Protein AF-A0A2P6RY08-F1 (afdb_monomer)

Structure (mmCIF, N/CA/C/O backbone):
data_AF-A0A2P6RY08-F1
#
_entry.id   AF-A0A2P6RY08-F1
#
loop_
_atom_site.group_PDB
_atom_site.id
_atom_site.type_symbol
_atom_site.label_atom_id
_atom_site.label_alt_id
_atom_site.label_comp_id
_atom_site.label_asym_id
_atom_site.label_entity_id
_atom_site.label_seq_id
_atom_site.pdbx_PDB_ins_code
_atom_site.Cartn_x
_atom_site.Cartn_y
_atom_site.Cartn_z
_atom_site.occupancy
_atom_site.B_iso_or_equiv
_atom_site.auth_seq_id
_atom_site.auth_comp_id
_atom_site.auth_asym_id
_atom_site.auth_atom_id
_atom_site.pdbx_PDB_model_num
ATOM 1 N N . MET A 1 1 ? -18.543 25.790 -2.506 1.00 53.19 1 MET A N 1
ATOM 2 C CA . MET A 1 1 ? -17.692 24.650 -2.922 1.00 53.19 1 MET A CA 1
ATOM 3 C C . MET A 1 1 ? -16.221 25.035 -3.069 1.00 53.19 1 MET A C 1
ATOM 5 O O . MET A 1 1 ? -15.437 24.498 -2.307 1.00 53.19 1 MET A O 1
ATOM 9 N N . ALA A 1 2 ? -15.827 25.985 -3.929 1.00 57.34 2 ALA A N 1
ATOM 10 C CA . ALA A 1 2 ? -14.403 26.330 -4.119 1.00 57.34 2 ALA A CA 1
ATOM 11 C C . ALA A 1 2 ? -13.696 26.928 -2.875 1.00 57.34 2 ALA A C 1
ATOM 13 O O . ALA A 1 2 ? -12.529 26.639 -2.629 1.00 57.34 2 ALA A O 1
ATOM 14 N N . ALA A 1 3 ? -14.398 27.726 -2.058 1.00 58.16 3 ALA A N 1
ATOM 15 C CA . ALA A 1 3 ? -13.827 28.319 -0.841 1.00 58.16 3 ALA A CA 1
ATOM 16 C C . ALA A 1 3 ? -13.523 27.273 0.252 1.00 58.16 3 ALA A C 1
ATOM 18 O O . ALA A 1 3 ? -12.448 27.302 0.845 1.00 58.16 3 ALA A O 1
ATOM 19 N N . ASP A 1 4 ? -14.423 26.305 0.461 1.00 69.50 4 ASP A N 1
ATOM 20 C CA . ASP A 1 4 ? -14.209 25.201 1.409 1.00 69.50 4 ASP A CA 1
ATOM 21 C C . ASP A 1 4 ? -13.058 24.290 0.978 1.00 69.50 4 ASP A C 1
ATOM 23 O O . ASP A 1 4 ? -12.312 23.778 1.811 1.00 69.50 4 ASP A O 1
ATOM 27 N N . GLU A 1 5 ? -12.899 24.082 -0.329 1.00 64.75 5 GLU A N 1
ATOM 28 C CA . GLU A 1 5 ? -11.808 23.282 -0.872 1.00 64.75 5 GLU A CA 1
ATOM 29 C C . GLU A 1 5 ? -10.455 23.980 -0.680 1.00 64.75 5 GLU A C 1
ATOM 31 O O . GLU A 1 5 ? -9.499 23.354 -0.220 1.00 64.75 5 GLU A O 1
ATOM 36 N N . LEU A 1 6 ? -10.390 25.296 -0.918 1.00 70.50 6 LEU A N 1
ATOM 37 C CA . LEU A 1 6 ? -9.195 26.102 -0.664 1.00 70.50 6 LEU A CA 1
ATOM 38 C C . LEU A 1 6 ? -8.797 26.065 0.820 1.00 70.50 6 LEU A C 1
ATOM 40 O O . LEU A 1 6 ? -7.628 25.849 1.140 1.00 70.50 6 LEU A O 1
ATOM 44 N N . VAL A 1 7 ? -9.765 26.208 1.731 1.00 73.69 7 VAL A N 1
ATOM 45 C CA . VAL A 1 7 ? -9.535 26.109 3.182 1.00 73.69 7 VAL A CA 1
ATOM 46 C C . VAL A 1 7 ? -8.991 24.729 3.558 1.00 73.69 7 VAL A C 1
ATOM 48 O O . VAL A 1 7 ? -8.011 24.646 4.297 1.00 73.69 7 VAL A O 1
ATOM 51 N N . ARG A 1 8 ? -9.547 23.644 3.005 1.00 67.12 8 ARG A N 1
ATOM 52 C CA . ARG A 1 8 ? -9.058 22.272 3.245 1.00 67.12 8 ARG A CA 1
ATOM 53 C C . ARG A 1 8 ? -7.648 22.045 2.698 1.00 67.12 8 ARG A C 1
ATOM 55 O O . ARG A 1 8 ? -6.843 21.389 3.354 1.00 67.12 8 ARG A O 1
ATOM 62 N N . VAL A 1 9 ? -7.314 22.597 1.530 1.00 64.38 9 VAL A N 1
ATOM 63 C CA . VAL A 1 9 ? -5.955 22.529 0.960 1.00 64.38 9 VAL A CA 1
ATOM 64 C C . VAL A 1 9 ? -4.960 23.314 1.814 1.00 64.38 9 VAL A C 1
ATOM 66 O O . VAL A 1 9 ? -3.850 22.838 2.051 1.00 64.38 9 VAL A O 1
ATOM 69 N N . LEU A 1 10 ? -5.340 24.490 2.314 1.00 68.44 10 LEU A N 1
ATOM 70 C CA . LEU A 1 10 ? -4.501 25.285 3.214 1.00 68.44 10 LEU A CA 1
ATOM 71 C C . LEU A 1 10 ? -4.302 24.590 4.566 1.00 68.44 10 LEU A C 1
ATOM 73 O O . LEU A 1 10 ? -3.180 24.563 5.066 1.00 68.44 10 LEU A O 1
ATOM 77 N N . GLN A 1 11 ? -5.346 23.964 5.116 1.00 67.06 11 GLN A N 1
ATOM 78 C CA . GLN A 1 11 ? -5.247 23.123 6.312 1.00 67.06 11 GLN A CA 1
ATOM 79 C C . GLN A 1 11 ? -4.324 21.924 6.082 1.00 67.06 11 GLN A C 1
ATOM 81 O O . GLN A 1 11 ? -3.446 21.680 6.905 1.00 67.06 11 GLN A O 1
ATOM 86 N N . TRP A 1 12 ? -4.448 21.225 4.948 1.00 65.56 12 TRP A N 1
ATOM 87 C CA . TRP A 1 12 ? -3.528 20.148 4.576 1.00 65.56 12 TRP A CA 1
ATOM 88 C C . TRP A 1 12 ? -2.085 20.648 4.474 1.00 65.56 12 TRP A C 1
ATOM 90 O O . TRP A 1 12 ? -1.191 20.054 5.068 1.00 65.56 12 TRP A O 1
ATOM 100 N N . ARG A 1 13 ? -1.843 21.772 3.786 1.00 63.69 13 ARG A N 1
ATOM 101 C CA . ARG A 1 13 ? -0.503 22.371 3.696 1.00 63.69 13 ARG A CA 1
ATOM 102 C C . ARG A 1 13 ? 0.041 22.708 5.078 1.00 63.69 13 ARG A C 1
ATOM 104 O O . ARG A 1 13 ? 1.187 22.386 5.355 1.00 63.69 13 ARG A O 1
ATOM 111 N N . ALA A 1 14 ? -0.766 23.302 5.949 1.00 65.81 14 ALA A N 1
ATOM 112 C CA . ALA A 1 14 ? -0.357 23.637 7.307 1.00 65.81 14 ALA A CA 1
ATOM 113 C C . ALA A 1 14 ? -0.083 22.394 8.172 1.00 65.81 14 ALA A C 1
ATOM 115 O O . ALA A 1 14 ? 0.847 22.420 8.962 1.00 65.81 14 ALA A O 1
ATOM 116 N N . GLN A 1 15 ? -0.848 21.310 8.014 1.00 65.19 15 GLN A N 1
ATOM 117 C CA . GLN A 1 15 ? -0.708 20.081 8.809 1.00 65.19 15 GLN A CA 1
ATOM 118 C C . GLN A 1 15 ? 0.401 19.146 8.299 1.00 65.19 15 GLN A C 1
ATOM 120 O O . GLN A 1 15 ? 1.092 18.517 9.096 1.00 65.19 15 GLN A O 1
ATOM 125 N N . CYS A 1 16 ? 0.566 19.032 6.979 1.00 64.88 16 CYS A N 1
ATOM 126 C CA . CYS A 1 16 ? 1.513 18.109 6.350 1.00 64.88 16 CYS A CA 1
ATOM 127 C C . CYS A 1 16 ? 2.840 18.769 5.962 1.00 64.88 16 CYS A C 1
ATOM 129 O O . CYS A 1 16 ? 3.862 18.094 5.995 1.00 64.88 16 CYS A O 1
ATOM 131 N N . LEU A 1 17 ? 2.849 20.051 5.578 1.00 65.38 17 LEU A N 1
ATOM 132 C CA . LEU A 1 17 ? 4.046 20.741 5.068 1.00 65.38 17 LEU A CA 1
ATOM 133 C C . LEU A 1 17 ? 4.524 21.886 5.977 1.00 65.38 17 LEU A C 1
ATOM 135 O O . LEU A 1 17 ? 5.718 22.175 6.016 1.00 65.38 17 LEU A O 1
ATOM 139 N N . GLY A 1 18 ? 3.617 22.537 6.706 1.00 58.81 18 GLY A N 1
ATOM 140 C CA . GLY A 1 18 ? 3.907 23.669 7.582 1.00 58.81 18 GLY A CA 1
ATOM 141 C C . GLY A 1 18 ? 4.299 23.241 8.997 1.00 58.81 18 GLY A C 1
ATOM 142 O O . GLY A 1 18 ? 3.686 22.362 9.586 1.00 58.81 18 GLY A O 1
ATOM 143 N N . GLY A 1 19 ? 5.331 23.866 9.568 1.00 63.62 19 GLY A N 1
ATOM 144 C CA . GLY A 1 19 ? 5.627 23.796 11.008 1.00 63.62 19 GLY A CA 1
ATOM 145 C C . GLY A 1 19 ? 6.160 22.465 11.566 1.00 63.62 19 GLY A C 1
ATOM 146 O O . GLY A 1 19 ? 6.588 22.443 12.719 1.00 63.62 19 GLY A O 1
ATOM 147 N N . ARG A 1 20 ? 6.191 21.371 10.789 1.00 72.38 20 ARG A N 1
ATOM 148 C CA . ARG A 1 20 ? 6.819 20.097 11.195 1.00 72.38 20 ARG A CA 1
ATOM 149 C C . ARG A 1 20 ? 8.327 20.092 10.933 1.00 72.38 20 ARG A C 1
ATOM 151 O O . ARG A 1 20 ? 8.803 20.670 9.956 1.00 72.38 20 ARG A O 1
ATOM 158 N N . LYS A 1 21 ? 9.079 19.367 11.765 1.00 78.12 21 LYS A N 1
ATOM 159 C CA . LYS A 1 21 ? 10.466 18.995 11.456 1.00 78.12 21 LYS A CA 1
ATOM 160 C C . LYS A 1 21 ? 10.444 17.750 10.573 1.00 78.12 21 LYS A C 1
ATOM 162 O O . LYS A 1 21 ? 9.893 16.734 10.978 1.00 78.12 21 LYS A O 1
ATOM 167 N N . TRP A 1 22 ? 11.015 17.860 9.380 1.00 83.69 22 TRP A N 1
ATOM 168 C CA . TRP A 1 22 ? 11.205 16.733 8.473 1.00 83.69 22 TRP A CA 1
ATOM 169 C C . TRP A 1 22 ? 12.390 15.898 8.939 1.00 83.69 22 TRP A C 1
ATOM 171 O O . TRP A 1 22 ? 13.442 16.456 9.259 1.00 83.69 22 TRP A O 1
ATOM 181 N N . ASP A 1 23 ? 12.227 14.582 8.966 1.00 86.00 23 ASP A N 1
ATOM 182 C CA . ASP A 1 23 ? 13.320 13.664 9.268 1.00 86.00 23 ASP A CA 1
ATOM 183 C C . ASP A 1 23 ? 13.702 12.789 8.063 1.00 86.00 23 ASP A C 1
ATOM 185 O O . ASP A 1 23 ? 13.142 12.896 6.970 1.00 86.00 23 ASP A O 1
ATOM 189 N N . GLY A 1 24 ? 14.704 11.927 8.254 1.00 86.25 24 GLY A N 1
ATOM 190 C CA . GLY A 1 24 ? 15.219 11.073 7.185 1.00 86.25 24 GLY A CA 1
ATOM 191 C C . GLY A 1 24 ? 14.193 10.082 6.628 1.00 86.25 24 GLY A C 1
ATOM 192 O O . GLY A 1 24 ? 14.257 9.763 5.443 1.00 86.25 24 GLY A O 1
ATOM 193 N N . ILE A 1 25 ? 13.234 9.625 7.439 1.00 83.50 25 ILE A N 1
ATOM 194 C CA . ILE A 1 25 ? 12.182 8.705 6.987 1.00 83.50 25 ILE A CA 1
ATOM 195 C C . ILE A 1 25 ? 11.179 9.459 6.116 1.00 83.50 25 ILE A C 1
ATOM 197 O O . ILE A 1 25 ? 10.756 8.928 5.096 1.00 83.50 25 ILE A O 1
ATOM 201 N N . ASP A 1 26 ? 10.851 10.711 6.442 1.00 86.62 26 ASP A N 1
ATOM 202 C CA . ASP A 1 26 ? 9.966 11.505 5.585 1.00 86.62 26 ASP A CA 1
ATOM 203 C C . ASP A 1 26 ? 10.584 11.756 4.206 1.00 86.62 26 ASP A C 1
ATOM 205 O O . ASP A 1 26 ? 9.918 11.611 3.179 1.00 86.62 26 ASP A O 1
ATOM 209 N N . ILE A 1 27 ? 11.875 12.108 4.185 1.00 89.31 27 ILE A N 1
ATOM 210 C CA . ILE A 1 27 ? 12.633 12.302 2.945 1.00 89.31 27 ILE A CA 1
ATOM 211 C C . ILE A 1 27 ? 12.658 10.994 2.151 1.00 89.31 27 ILE A C 1
ATOM 213 O O . ILE A 1 27 ? 12.404 11.003 0.947 1.00 89.31 27 ILE A O 1
ATOM 217 N N . LEU A 1 28 ? 12.909 9.866 2.819 1.00 89.44 28 LEU A N 1
ATOM 218 C CA . LEU A 1 28 ? 12.894 8.547 2.196 1.00 89.44 28 LEU A CA 1
ATOM 219 C C . LEU A 1 28 ? 11.523 8.215 1.595 1.00 89.44 28 LEU A C 1
ATOM 221 O O . LEU A 1 28 ? 11.464 7.788 0.444 1.00 89.44 28 LEU A O 1
ATOM 225 N N . SER A 1 29 ? 10.429 8.466 2.315 1.00 89.44 29 SER A N 1
ATOM 226 C CA . SER A 1 29 ? 9.063 8.262 1.820 1.00 89.44 29 SER A CA 1
ATOM 227 C C . SER A 1 29 ? 8.770 9.110 0.582 1.00 89.44 29 SER A C 1
ATOM 229 O O . SER A 1 29 ? 8.215 8.598 -0.390 1.00 89.44 29 SER A O 1
ATOM 231 N N . ILE A 1 30 ? 9.197 10.380 0.561 1.00 91.12 30 ILE A N 1
ATOM 232 C CA . ILE A 1 30 ? 9.083 11.240 -0.629 1.00 91.12 30 ILE A CA 1
ATOM 233 C C . ILE A 1 30 ? 9.874 10.647 -1.797 1.00 91.12 30 ILE A C 1
ATOM 235 O O . ILE A 1 30 ? 9.339 10.529 -2.899 1.00 91.12 30 ILE A O 1
ATOM 239 N N . VAL A 1 31 ? 11.130 10.260 -1.570 1.00 92.81 31 VAL A N 1
ATOM 240 C CA . VAL A 1 31 ? 11.996 9.690 -2.612 1.00 92.81 31 VAL A CA 1
ATOM 241 C C . VAL A 1 31 ? 11.396 8.405 -3.180 1.00 92.81 31 VAL A C 1
ATOM 243 O O . VAL A 1 31 ? 11.342 8.255 -4.399 1.00 92.81 31 VAL A O 1
ATOM 246 N N . VAL A 1 32 ? 10.898 7.505 -2.328 1.00 91.81 32 VAL A N 1
ATOM 247 C CA . VAL A 1 32 ? 10.249 6.255 -2.748 1.00 91.81 32 VAL A CA 1
ATOM 248 C C . VAL A 1 32 ? 8.989 6.546 -3.562 1.00 91.81 32 VAL A C 1
ATOM 250 O O . VAL A 1 32 ? 8.833 5.989 -4.649 1.00 91.81 32 VAL A O 1
ATOM 253 N N . LEU A 1 33 ? 8.122 7.451 -3.100 1.00 92.31 33 LEU A N 1
ATOM 254 C CA . LEU A 1 33 ? 6.923 7.834 -3.845 1.00 92.31 33 LEU A CA 1
ATOM 255 C C . LEU A 1 33 ? 7.272 8.428 -5.210 1.00 92.31 33 LEU A C 1
ATOM 257 O O . LEU A 1 33 ? 6.711 7.997 -6.217 1.00 92.31 33 LEU A O 1
ATOM 261 N N . LEU A 1 34 ? 8.213 9.371 -5.276 1.00 93.81 34 LEU A N 1
ATOM 262 C CA . LEU A 1 34 ? 8.652 9.957 -6.544 1.00 93.81 34 LEU A CA 1
ATOM 263 C C . LEU A 1 34 ? 9.249 8.895 -7.473 1.00 93.81 34 LEU A C 1
ATOM 265 O O . LEU A 1 34 ? 8.912 8.869 -8.653 1.00 93.81 34 LEU A O 1
ATOM 269 N N . ALA A 1 35 ? 10.067 7.979 -6.951 1.00 92.12 35 ALA A N 1
ATOM 270 C CA . ALA A 1 35 ? 10.653 6.896 -7.734 1.00 92.12 35 ALA A CA 1
ATOM 271 C C . ALA A 1 35 ? 9.582 5.975 -8.342 1.00 92.12 35 ALA A C 1
ATOM 273 O O . ALA A 1 35 ? 9.653 5.670 -9.533 1.00 92.12 35 ALA A O 1
ATOM 274 N N . ILE A 1 36 ? 8.562 5.581 -7.569 1.00 93.00 36 ILE A N 1
ATOM 275 C CA . ILE A 1 36 ? 7.440 4.765 -8.062 1.00 93.00 36 ILE A CA 1
ATOM 276 C C . ILE A 1 36 ? 6.707 5.486 -9.201 1.00 93.00 36 ILE A C 1
ATOM 278 O O . ILE A 1 36 ? 6.465 4.890 -10.248 1.00 93.00 36 ILE A O 1
ATOM 282 N N . HIS A 1 37 ? 6.394 6.775 -9.044 1.00 92.94 37 HIS A N 1
ATOM 283 C CA . HIS A 1 37 ? 5.687 7.531 -10.084 1.00 92.94 37 HIS A CA 1
ATOM 284 C C . HIS A 1 37 ? 6.560 7.759 -11.327 1.00 92.94 37 HIS A C 1
ATOM 286 O O . HIS A 1 37 ? 6.066 7.645 -12.447 1.00 92.94 37 HIS A O 1
ATOM 292 N N . CYS A 1 38 ? 7.865 7.987 -11.165 1.00 91.62 38 CYS A N 1
ATOM 293 C CA . CYS A 1 38 ? 8.810 8.028 -12.283 1.00 91.62 38 CYS A CA 1
ATOM 294 C C . CYS A 1 38 ? 8.845 6.695 -13.045 1.00 91.62 38 CYS A C 1
ATOM 296 O O . CYS A 1 38 ? 8.851 6.699 -14.275 1.00 91.62 38 CYS A O 1
ATOM 298 N N . LEU A 1 39 ? 8.810 5.554 -12.348 1.00 90.25 39 LEU A N 1
ATOM 299 C CA . LEU A 1 39 ? 8.713 4.238 -12.984 1.00 90.25 39 LEU A CA 1
ATOM 300 C C . LEU A 1 39 ? 7.415 4.086 -13.792 1.00 90.25 39 LEU A C 1
ATOM 302 O O . LEU A 1 39 ? 7.465 3.553 -14.899 1.00 90.25 39 LEU A O 1
ATOM 306 N N . VAL A 1 40 ? 6.285 4.606 -13.304 1.00 91.00 40 VAL A N 1
ATOM 307 C CA . VAL A 1 40 ? 5.022 4.632 -14.068 1.00 91.00 40 VAL A CA 1
ATOM 308 C C . VAL A 1 40 ? 5.130 5.518 -15.311 1.00 91.00 40 VAL A C 1
ATOM 310 O O . VAL A 1 40 ? 4.680 5.124 -16.383 1.00 91.00 40 VAL A O 1
ATOM 313 N N . LEU A 1 41 ? 5.764 6.687 -15.217 1.00 90.50 41 LEU A N 1
ATOM 314 C CA . LEU A 1 41 ? 5.978 7.543 -16.390 1.00 90.50 41 LEU A CA 1
ATOM 315 C C . LEU A 1 41 ? 6.867 6.853 -17.434 1.00 90.50 41 LEU A C 1
ATOM 317 O O . LEU A 1 41 ? 6.569 6.896 -18.625 1.00 90.50 41 LEU A O 1
ATOM 321 N N . LEU A 1 42 ? 7.917 6.154 -16.997 1.00 87.75 42 LEU A N 1
ATOM 322 C CA . LEU A 1 42 ? 8.779 5.362 -17.880 1.00 87.75 42 LEU A CA 1
ATOM 323 C C . LEU A 1 42 ? 8.043 4.169 -18.507 1.00 87.75 42 LEU A C 1
ATOM 325 O O . LEU A 1 42 ? 8.339 3.789 -19.641 1.00 87.75 42 LEU A O 1
ATOM 329 N N . ALA A 1 43 ? 7.078 3.579 -17.799 1.00 86.56 43 ALA A N 1
ATOM 330 C CA . ALA A 1 43 ? 6.267 2.470 -18.295 1.00 86.56 43 ALA A CA 1
ATOM 331 C C . ALA A 1 43 ? 5.491 2.831 -19.573 1.00 86.56 43 ALA A C 1
ATOM 333 O O . ALA A 1 43 ? 5.368 1.984 -20.461 1.00 86.56 43 ALA A O 1
ATOM 334 N N . LEU A 1 44 ? 5.051 4.090 -19.709 1.00 85.31 44 LEU A N 1
ATOM 335 C CA . LEU A 1 44 ? 4.327 4.587 -20.888 1.00 85.31 44 LEU A CA 1
ATOM 336 C C . LEU A 1 44 ? 5.138 4.457 -22.183 1.00 85.31 44 LEU A C 1
ATOM 338 O O . LEU A 1 44 ? 4.573 4.220 -23.247 1.00 85.31 44 LEU A O 1
ATOM 342 N N . PHE A 1 45 ? 6.463 4.572 -22.097 1.00 87.38 45 PHE A N 1
ATOM 343 C CA . PHE A 1 45 ? 7.345 4.523 -23.263 1.00 87.38 45 PHE A CA 1
ATOM 344 C C . PHE A 1 45 ? 7.861 3.118 -23.568 1.00 87.38 45 PHE A C 1
ATOM 346 O O . PHE A 1 45 ? 8.493 2.909 -24.604 1.00 87.38 45 PHE A O 1
ATOM 353 N N . HIS A 1 46 ? 7.680 2.162 -22.657 1.00 82.81 46 HIS A N 1
ATOM 354 C CA . HIS A 1 46 ? 8.355 0.865 -22.708 1.00 82.81 46 HIS A CA 1
ATOM 355 C C . HIS A 1 46 ? 7.382 -0.314 -22.582 1.00 82.81 46 HIS A C 1
ATOM 357 O O . HIS A 1 46 ? 7.803 -1.385 -22.168 1.00 82.81 46 HIS A O 1
ATOM 363 N N . PHE A 1 47 ? 6.101 -0.153 -22.935 1.00 84.50 47 PHE A N 1
ATOM 364 C CA . PHE A 1 47 ? 5.078 -1.197 -22.784 1.00 84.50 47 PHE A CA 1
ATOM 365 C C . PHE A 1 47 ? 5.493 -2.566 -23.352 1.00 84.50 47 PHE A C 1
ATOM 367 O O . PHE A 1 47 ? 5.978 -2.671 -24.479 1.00 84.50 47 PHE A O 1
ATOM 374 N N . ASN A 1 48 ? 5.241 -3.633 -22.587 1.00 85.19 48 ASN A N 1
ATOM 375 C CA . ASN A 1 48 ? 5.277 -5.000 -23.091 1.00 85.19 48 ASN A CA 1
ATOM 376 C C . ASN A 1 48 ? 4.278 -5.901 -22.334 1.00 85.19 48 ASN A C 1
ATOM 378 O O 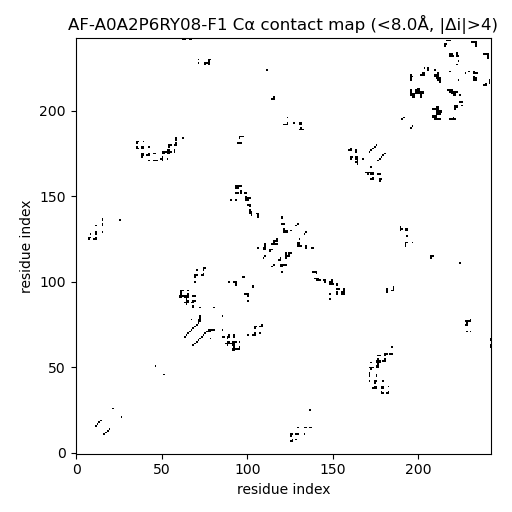. ASN A 1 48 ? 3.968 -5.666 -21.163 1.00 85.19 48 ASN A O 1
ATOM 382 N N . TRP A 1 49 ? 3.809 -6.959 -23.000 1.00 89.06 49 TRP A N 1
ATOM 383 C CA . TRP A 1 49 ? 2.806 -7.882 -22.455 1.00 89.06 49 TRP A CA 1
ATOM 384 C C . TRP A 1 49 ? 3.291 -8.705 -21.259 1.00 89.06 49 TRP A C 1
ATOM 386 O O . TRP A 1 49 ? 2.529 -8.932 -20.323 1.00 89.06 49 TRP A O 1
ATOM 396 N N . SER A 1 50 ? 4.552 -9.138 -21.253 1.00 88.00 50 SER A N 1
ATOM 397 C CA . SER A 1 50 ? 5.112 -9.904 -20.134 1.00 88.00 50 SER A CA 1
ATOM 398 C C . SER A 1 50 ? 5.128 -9.084 -18.843 1.00 88.00 50 SER A C 1
ATOM 400 O O . SER A 1 50 ? 4.778 -9.578 -17.779 1.00 88.00 50 SER A O 1
ATOM 402 N N . ALA A 1 51 ? 5.496 -7.811 -18.943 1.00 86.75 51 ALA A N 1
ATOM 403 C CA . ALA A 1 51 ? 5.570 -6.876 -17.842 1.00 86.75 51 ALA A CA 1
ATOM 404 C C . ALA A 1 51 ? 4.178 -6.496 -17.355 1.00 86.75 51 ALA A C 1
ATOM 406 O O . ALA A 1 51 ? 3.984 -6.468 -16.150 1.00 86.75 51 ALA A O 1
ATOM 407 N N . PHE A 1 52 ? 3.207 -6.327 -18.260 1.00 90.38 52 PHE A N 1
ATOM 408 C CA . PHE A 1 52 ? 1.795 -6.188 -17.897 1.00 90.38 52 PHE A CA 1
ATOM 409 C C . PHE A 1 52 ? 1.304 -7.364 -17.037 1.00 90.38 52 PHE A C 1
ATOM 411 O O . PHE A 1 52 ? 0.729 -7.152 -15.971 1.00 90.38 52 PHE A O 1
ATOM 418 N N . TRP A 1 53 ? 1.570 -8.609 -17.443 1.00 91.25 53 TRP A N 1
ATOM 419 C CA . TRP A 1 53 ? 1.163 -9.773 -16.648 1.00 91.25 53 TRP A CA 1
ATOM 420 C C . TRP A 1 53 ? 1.909 -9.876 -15.316 1.00 91.25 53 TRP A C 1
ATOM 422 O O . TRP A 1 53 ? 1.312 -10.284 -14.322 1.00 91.25 53 TRP A O 1
ATOM 432 N N . VAL A 1 54 ? 3.172 -9.444 -15.257 1.00 90.44 54 VAL A N 1
ATOM 433 C CA . VAL A 1 54 ? 3.900 -9.295 -13.988 1.00 90.44 54 VAL A CA 1
ATOM 434 C C . VAL A 1 54 ? 3.249 -8.229 -13.102 1.00 90.44 54 VAL A C 1
ATOM 436 O O . VAL A 1 54 ? 3.095 -8.474 -11.910 1.00 90.44 54 VAL A O 1
ATOM 439 N N . THR A 1 55 ? 2.803 -7.095 -13.652 1.00 92.31 55 THR A N 1
ATOM 440 C CA . THR A 1 55 ? 2.046 -6.071 -12.912 1.00 92.31 55 THR A CA 1
ATOM 441 C C . THR A 1 55 ? 0.789 -6.666 -12.291 1.00 92.31 55 THR A C 1
ATOM 443 O O . THR A 1 55 ? 0.550 -6.503 -11.096 1.00 92.31 55 THR A O 1
ATOM 446 N N . VAL A 1 56 ? -0.003 -7.383 -13.096 1.00 93.69 56 VAL A N 1
ATOM 447 C CA . VAL A 1 56 ? -1.245 -8.031 -12.656 1.00 93.69 56 VAL A CA 1
ATOM 448 C C . VAL A 1 56 ? -0.951 -9.057 -11.563 1.00 93.69 56 VAL A C 1
ATOM 450 O O . VAL A 1 56 ? -1.593 -9.043 -10.514 1.00 93.69 56 VAL A O 1
ATOM 453 N N . ALA A 1 57 ? 0.051 -9.915 -11.765 1.00 94.00 57 ALA A N 1
ATOM 454 C CA . ALA A 1 57 ? 0.445 -10.918 -10.782 1.00 94.00 57 ALA A CA 1
ATOM 455 C C . ALA A 1 57 ? 0.897 -10.275 -9.465 1.00 94.00 57 ALA A C 1
ATOM 457 O O . ALA A 1 57 ? 0.432 -10.676 -8.401 1.00 94.00 57 ALA A O 1
ATOM 458 N N . LEU A 1 58 ? 1.754 -9.252 -9.521 1.00 93.75 58 LEU A N 1
ATOM 459 C CA . LEU A 1 58 ? 2.217 -8.537 -8.333 1.00 93.75 58 LEU A CA 1
ATOM 460 C C . LEU A 1 58 ? 1.069 -7.827 -7.615 1.00 93.75 58 LEU A C 1
ATOM 462 O O . LEU A 1 58 ? 0.991 -7.923 -6.392 1.00 93.75 58 LEU A O 1
ATOM 466 N N . TYR A 1 59 ? 0.151 -7.185 -8.341 1.00 93.69 59 TYR A N 1
ATOM 467 C CA . TYR A 1 59 ? -1.042 -6.559 -7.764 1.00 93.69 59 TYR A CA 1
ATOM 468 C C . TYR A 1 59 ? -1.858 -7.561 -6.934 1.00 93.69 59 TYR A C 1
ATOM 470 O O . TYR A 1 59 ? -2.173 -7.298 -5.775 1.00 93.69 59 TYR A O 1
ATOM 478 N N . TYR A 1 60 ? -2.142 -8.748 -7.481 1.00 93.88 60 TYR A N 1
ATOM 479 C CA . TYR A 1 60 ? -2.884 -9.771 -6.743 1.00 93.88 60 TYR A CA 1
ATOM 480 C C . TYR A 1 60 ? -2.067 -10.400 -5.612 1.00 93.88 60 TYR A C 1
ATOM 482 O O . TYR A 1 60 ? -2.590 -10.548 -4.513 1.00 93.88 60 TYR A O 1
ATOM 490 N N . VAL A 1 61 ? -0.798 -10.750 -5.830 1.00 95.00 61 VAL A N 1
ATOM 491 C CA . VAL A 1 61 ? 0.047 -11.388 -4.801 1.00 95.00 61 VAL A CA 1
ATOM 492 C C . VAL A 1 61 ? 0.220 -10.476 -3.587 1.00 95.00 61 VAL A C 1
ATOM 494 O O . VAL A 1 61 ? 0.048 -10.916 -2.448 1.00 95.00 61 VAL A O 1
ATOM 497 N N . THR A 1 62 ? 0.527 -9.201 -3.821 1.00 94.88 62 THR A N 1
ATOM 498 C CA . THR A 1 62 ? 0.648 -8.205 -2.748 1.00 94.88 62 THR A CA 1
ATOM 499 C C . THR A 1 62 ? -0.703 -7.921 -2.097 1.00 94.88 62 THR A C 1
ATOM 501 O O . THR A 1 62 ? -0.784 -7.907 -0.868 1.00 94.88 62 THR A O 1
ATOM 504 N N . GLY A 1 63 ? -1.772 -7.822 -2.894 1.00 92.88 63 GLY A N 1
ATOM 505 C CA . GLY A 1 63 ? -3.150 -7.675 -2.427 1.00 92.88 63 GLY A CA 1
ATOM 506 C C . GLY A 1 63 ? -3.592 -8.781 -1.472 1.00 92.88 63 GLY A C 1
ATOM 507 O O . GLY A 1 63 ? -4.017 -8.499 -0.354 1.00 92.88 63 GLY A O 1
ATOM 508 N N . VAL A 1 64 ? -3.416 -10.045 -1.868 1.00 92.75 64 VAL A N 1
ATOM 509 C CA . VAL A 1 64 ? -3.689 -11.218 -1.021 1.00 92.75 64 VAL A CA 1
ATOM 510 C C . VAL A 1 64 ? -2.843 -11.182 0.247 1.00 92.75 64 VAL A C 1
ATOM 512 O O . VAL A 1 64 ? -3.356 -11.458 1.333 1.00 92.75 64 VAL A O 1
ATOM 515 N N . GLY A 1 65 ? -1.559 -10.835 0.124 1.00 95.19 65 GLY A 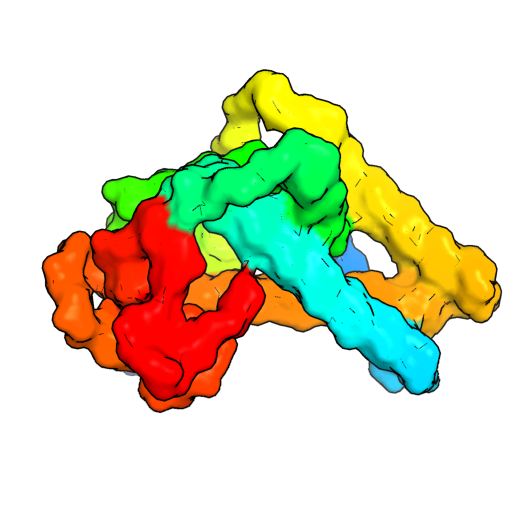N 1
ATOM 516 C CA . GLY A 1 65 ? -0.652 -10.717 1.262 1.00 95.19 65 GLY A CA 1
ATOM 517 C C . GLY A 1 65 ? -1.172 -9.735 2.309 1.00 95.19 65 GLY A C 1
ATOM 518 O O . GLY A 1 65 ? -1.263 -10.071 3.493 1.00 95.19 65 GLY A O 1
ATOM 519 N N . VAL A 1 66 ? -1.564 -8.538 1.876 1.00 94.25 66 VAL A N 1
ATOM 520 C CA . VAL A 1 66 ? -2.109 -7.500 2.756 1.00 94.25 66 VAL A CA 1
ATOM 521 C C . VAL A 1 66 ? -3.445 -7.931 3.343 1.00 94.25 66 VAL A C 1
ATOM 523 O O . VAL A 1 66 ? -3.594 -7.862 4.562 1.00 94.25 66 VAL A O 1
ATOM 526 N N . THR A 1 67 ? -4.393 -8.432 2.543 1.00 91.62 67 THR A N 1
ATOM 527 C CA . THR A 1 67 ? -5.710 -8.782 3.089 1.00 91.62 67 THR A CA 1
ATOM 528 C C . THR A 1 67 ? -5.642 -9.971 4.046 1.00 91.62 67 THR A C 1
ATOM 530 O O . THR A 1 67 ? -6.168 -9.911 5.159 1.00 91.62 67 THR A O 1
ATOM 533 N N . LEU A 1 68 ? -5.004 -11.077 3.657 1.00 92.19 68 LEU A N 1
ATOM 534 C CA . LEU A 1 68 ? -4.999 -12.279 4.492 1.00 92.19 68 LEU A CA 1
ATOM 535 C C . LEU A 1 68 ? -4.056 -12.144 5.688 1.00 92.19 68 LEU A C 1
ATOM 537 O O . LEU A 1 68 ? -4.418 -12.587 6.780 1.00 92.19 68 LEU A O 1
ATOM 541 N N . SER A 1 69 ? -2.879 -11.534 5.510 1.00 93.62 69 SER A N 1
ATOM 542 C CA . SER A 1 69 ? -1.902 -11.387 6.592 1.00 93.62 69 SER A CA 1
ATOM 543 C C . SER A 1 69 ? -2.110 -10.103 7.383 1.00 93.62 69 SER A C 1
ATOM 545 O O . SER A 1 69 ? -2.588 -10.168 8.516 1.00 93.62 69 SER A O 1
ATOM 547 N N . LEU A 1 70 ? -1.785 -8.938 6.815 1.00 93.81 70 LEU A N 1
ATOM 548 C CA . LEU A 1 70 ? -1.751 -7.689 7.584 1.00 93.81 70 LEU A CA 1
ATOM 549 C C . LEU A 1 70 ? -3.136 -7.317 8.128 1.00 93.81 70 LEU A C 1
ATOM 551 O O . LEU A 1 70 ? -3.277 -7.024 9.314 1.00 93.81 70 LEU A O 1
ATOM 555 N N . HIS A 1 71 ? -4.171 -7.418 7.299 1.00 93.75 71 HIS A N 1
ATOM 556 C CA . HIS A 1 71 ? -5.534 -7.030 7.644 1.00 93.75 71 HIS A CA 1
ATOM 557 C C . HIS A 1 71 ? -6.248 -8.080 8.502 1.00 93.75 71 HIS A C 1
ATOM 559 O O . HIS A 1 71 ? -6.480 -7.871 9.694 1.00 93.75 71 HIS A O 1
ATOM 565 N N . ARG A 1 72 ? -6.584 -9.242 7.936 1.00 92.25 72 ARG A N 1
ATOM 566 C CA . ARG A 1 72 ? -7.446 -10.221 8.616 1.00 92.25 72 ARG A CA 1
ATOM 567 C C . ARG A 1 72 ? -6.730 -10.978 9.723 1.00 92.25 72 ARG A C 1
ATOM 569 O O . ARG A 1 72 ? -7.277 -11.135 10.814 1.00 92.25 72 ARG A O 1
ATOM 576 N N . LYS A 1 73 ? -5.510 -11.462 9.479 1.00 93.62 73 LYS A N 1
ATOM 577 C CA . LYS A 1 73 ? -4.785 -12.266 10.470 1.00 93.62 73 LYS A CA 1
ATOM 578 C C . LYS A 1 73 ? -4.159 -11.410 11.567 1.00 93.62 73 LYS A C 1
ATOM 580 O O . LYS A 1 73 ? -4.350 -11.715 12.747 1.00 93.62 73 LYS A O 1
ATOM 585 N N . LEU A 1 74 ? -3.385 -10.392 11.198 1.00 93.31 74 LEU A N 1
ATOM 586 C CA . LEU A 1 74 ? -2.579 -9.620 12.139 1.00 93.31 74 LEU A CA 1
ATOM 587 C C . LEU A 1 74 ? -3.381 -8.493 12.785 1.00 93.31 74 LEU A C 1
ATOM 589 O O . LEU A 1 74 ? -3.402 -8.440 14.015 1.00 93.31 74 LEU A O 1
ATOM 593 N N . ALA A 1 75 ? -4.067 -7.635 12.026 1.00 93.31 75 ALA A N 1
ATOM 594 C CA . ALA A 1 75 ? -4.837 -6.538 12.613 1.00 93.31 75 ALA A CA 1
ATOM 595 C C . ALA A 1 75 ? -6.076 -7.046 13.354 1.00 93.31 75 ALA A C 1
ATOM 597 O O . ALA A 1 75 ? -6.201 -6.774 14.551 1.00 93.31 75 ALA A O 1
ATOM 598 N N . HIS A 1 76 ? -6.897 -7.862 12.689 1.00 93.56 76 HIS A N 1
ATOM 599 C CA . HIS A 1 76 ? -8.235 -8.234 13.170 1.00 93.56 76 HIS A CA 1
ATOM 600 C C . HIS A 1 76 ? -8.366 -9.608 13.813 1.00 93.56 76 HIS A C 1
ATOM 602 O O . HIS A 1 76 ? -9.355 -9.880 14.491 1.00 93.56 76 HIS A O 1
ATOM 608 N N . ARG A 1 77 ? -7.375 -10.487 13.634 1.00 92.88 77 ARG A N 1
ATOM 609 C CA . ARG A 1 77 ? -7.400 -11.877 14.126 1.00 92.88 77 ARG A CA 1
ATOM 610 C C . ARG A 1 77 ? -8.644 -12.669 13.684 1.00 92.88 77 ARG A C 1
ATOM 612 O O . ARG A 1 77 ? -9.040 -13.606 14.373 1.00 92.88 77 ARG A O 1
ATOM 619 N N . SER A 1 78 ? -9.227 -12.328 12.536 1.00 90.38 78 SER A N 1
ATOM 620 C CA . SER A 1 78 ? -10.463 -12.930 12.021 1.00 90.38 78 SER A CA 1
ATOM 621 C C . SER A 1 78 ? -10.251 -14.268 11.307 1.00 90.38 78 SER A C 1
ATOM 623 O O . SER A 1 78 ? -11.182 -15.052 11.155 1.00 90.38 78 SER A O 1
ATOM 625 N N . VAL A 1 79 ? -9.011 -14.574 10.913 1.00 90.81 79 VAL A N 1
ATOM 626 C CA . VAL A 1 79 ? -8.627 -15.845 10.278 1.00 90.81 79 VAL A CA 1
ATOM 627 C C . VAL A 1 79 ? -7.492 -16.537 11.031 1.00 90.81 79 VAL A C 1
ATOM 629 O O . VAL A 1 79 ? -6.589 -15.906 11.592 1.00 90.81 79 VAL A O 1
ATOM 632 N N . LYS A 1 80 ? -7.513 -17.874 11.038 1.00 92.38 80 LYS A N 1
ATOM 633 C CA . LYS A 1 80 ? -6.425 -18.714 11.557 1.00 92.38 80 LYS A CA 1
ATOM 634 C C . LYS A 1 80 ? -5.608 -19.251 10.382 1.00 92.38 80 LYS A C 1
ATOM 636 O O . LYS A 1 80 ? -6.128 -19.997 9.567 1.00 92.38 80 LYS A O 1
ATOM 641 N N . LEU A 1 81 ? -4.330 -18.881 10.324 1.00 91.38 81 LEU A N 1
ATOM 642 C CA . LEU A 1 81 ? -3.363 -19.382 9.349 1.00 91.38 81 LEU A CA 1
ATOM 643 C C . LEU A 1 81 ? -2.245 -20.140 10.083 1.00 91.38 81 LEU A C 1
ATOM 645 O O . LEU A 1 81 ? -1.863 -19.708 11.179 1.00 91.38 81 LEU A O 1
ATOM 649 N N . PRO A 1 82 ? -1.709 -21.236 9.514 1.00 94.88 82 PRO A N 1
ATOM 650 C CA . PRO A 1 82 ? -0.475 -21.834 10.010 1.00 94.88 82 PRO A CA 1
ATOM 651 C C . PRO A 1 82 ? 0.691 -20.849 9.843 1.00 94.88 82 PRO A C 1
ATOM 653 O O . PRO A 1 82 ? 0.684 -20.010 8.941 1.00 94.88 82 PRO A O 1
ATOM 656 N N . LYS A 1 83 ? 1.709 -20.942 10.710 1.00 91.44 83 LYS A N 1
ATOM 657 C CA . LYS A 1 83 ? 2.765 -19.917 10.805 1.00 91.44 83 LYS A CA 1
ATOM 658 C C . LYS A 1 83 ? 3.551 -19.700 9.515 1.00 91.44 83 LYS A C 1
ATOM 660 O O . LYS A 1 83 ? 3.822 -18.556 9.174 1.00 91.44 83 LYS A O 1
ATOM 665 N N . TRP A 1 84 ? 3.866 -20.764 8.781 1.00 94.88 84 TRP A N 1
ATOM 666 C CA . TRP A 1 84 ? 4.566 -20.642 7.502 1.00 94.88 84 TRP A CA 1
ATOM 667 C C . TRP A 1 84 ? 3.757 -19.812 6.493 1.00 94.88 84 TRP A C 1
ATOM 669 O O . TRP A 1 84 ? 4.317 -18.932 5.854 1.00 94.88 84 TRP A O 1
ATOM 679 N N . LEU A 1 85 ? 2.436 -20.012 6.426 1.00 94.62 85 LEU A N 1
ATOM 680 C CA . LEU A 1 85 ? 1.555 -19.297 5.502 1.00 94.62 85 LEU A CA 1
ATOM 681 C C . LEU A 1 85 ? 1.332 -17.841 5.936 1.00 94.62 85 LEU A C 1
ATOM 683 O O . LEU A 1 85 ? 1.323 -16.944 5.097 1.00 94.62 85 LEU A O 1
ATOM 687 N N . GLU A 1 86 ? 1.215 -17.593 7.247 1.00 93.44 86 GLU A N 1
ATOM 688 C CA . GLU A 1 86 ? 1.208 -16.237 7.820 1.00 93.44 86 GLU A CA 1
ATOM 689 C C . GLU A 1 86 ? 2.465 -15.459 7.392 1.00 93.44 86 GLU A C 1
ATOM 691 O O . GLU A 1 86 ? 2.349 -14.338 6.890 1.00 93.44 86 GLU A O 1
ATOM 696 N N . TYR A 1 87 ? 3.648 -16.073 7.532 1.00 93.06 87 TYR A N 1
ATOM 697 C CA . TYR A 1 87 ? 4.925 -15.469 7.147 1.00 93.06 87 TYR A CA 1
ATOM 698 C C . TYR A 1 87 ? 5.062 -15.278 5.634 1.00 93.06 87 TYR A C 1
ATOM 700 O O . TYR A 1 87 ? 5.507 -14.213 5.207 1.00 93.06 87 TYR A O 1
ATOM 708 N N . SER A 1 88 ? 4.638 -16.249 4.820 1.00 95.06 88 SER A N 1
ATOM 709 C CA . SER A 1 88 ? 4.637 -16.116 3.358 1.00 95.06 88 SER A CA 1
ATOM 710 C C . SER A 1 88 ? 3.771 -14.944 2.902 1.00 95.06 88 SER A C 1
ATOM 712 O O . SER A 1 88 ? 4.232 -14.104 2.134 1.00 95.06 88 SER A O 1
ATOM 714 N N . PHE A 1 89 ? 2.548 -14.822 3.422 1.00 96.31 89 PHE A N 1
ATOM 715 C CA . PHE A 1 89 ? 1.678 -13.702 3.069 1.00 96.31 89 PHE A CA 1
ATOM 716 C C . PHE A 1 89 ? 2.163 -12.368 3.637 1.00 96.31 89 PHE A C 1
ATOM 718 O O . PHE A 1 89 ? 2.030 -11.355 2.957 1.00 96.31 89 PHE A O 1
ATOM 725 N N . ALA A 1 90 ? 2.771 -12.344 4.829 1.00 94.69 90 ALA A N 1
ATOM 726 C CA . ALA A 1 90 ? 3.406 -11.134 5.355 1.00 94.69 90 ALA A CA 1
ATOM 727 C C . ALA A 1 90 ? 4.566 -10.672 4.455 1.00 94.69 90 ALA A C 1
ATOM 729 O O . ALA A 1 90 ? 4.703 -9.478 4.197 1.00 94.69 90 ALA A O 1
ATOM 730 N N . TYR A 1 91 ? 5.360 -11.609 3.926 1.00 95.38 91 TYR A N 1
ATOM 731 C CA . TYR A 1 91 ? 6.413 -11.303 2.960 1.00 95.38 91 TYR A CA 1
ATOM 732 C C . TYR A 1 91 ? 5.842 -10.761 1.640 1.00 95.38 91 TYR A C 1
ATOM 734 O O . TYR A 1 91 ? 6.310 -9.746 1.135 1.00 95.38 91 TYR A O 1
ATOM 742 N N . CYS A 1 92 ? 4.785 -11.375 1.102 1.00 96.00 92 CYS A N 1
ATOM 743 C CA . CYS A 1 92 ? 4.091 -10.832 -0.070 1.00 96.00 92 CYS A CA 1
ATOM 744 C C . CYS A 1 92 ? 3.533 -9.425 0.198 1.00 96.00 92 CYS A C 1
ATOM 746 O O . CYS A 1 92 ? 3.609 -8.563 -0.672 1.00 96.00 92 CYS A O 1
ATOM 748 N N . ALA A 1 93 ? 3.008 -9.172 1.399 1.00 95.19 93 ALA A N 1
ATOM 749 C CA . ALA A 1 93 ? 2.432 -7.884 1.761 1.00 95.19 93 ALA A CA 1
ATOM 750 C C . ALA A 1 93 ? 3.467 -6.755 1.771 1.00 95.19 93 ALA A C 1
ATOM 752 O O . ALA A 1 93 ? 3.173 -5.664 1.293 1.00 95.19 93 ALA A O 1
ATOM 753 N N . VAL A 1 94 ? 4.685 -6.992 2.269 1.00 94.31 94 VAL A N 1
ATOM 754 C CA . VAL A 1 94 ? 5.708 -5.932 2.337 1.00 94.31 94 VAL A CA 1
ATOM 755 C C . VAL A 1 94 ? 6.199 -5.460 0.968 1.00 94.31 94 VAL A C 1
ATOM 757 O O . VAL A 1 94 ? 6.658 -4.327 0.843 1.00 94.31 94 VAL A O 1
ATOM 760 N N . LEU A 1 95 ? 6.030 -6.280 -0.075 1.00 94.50 95 LEU A N 1
ATOM 761 C CA . LEU A 1 95 ? 6.306 -5.894 -1.463 1.00 94.50 95 LEU A CA 1
ATOM 762 C C . LEU A 1 95 ? 5.300 -4.860 -2.007 1.00 94.50 95 LEU A C 1
ATOM 764 O O . LEU A 1 95 ? 5.517 -4.311 -3.083 1.00 94.50 95 LEU A O 1
ATOM 768 N N . SER A 1 96 ? 4.216 -4.571 -1.272 1.00 92.56 96 SER A N 1
ATOM 769 C CA . SER A 1 96 ? 3.252 -3.512 -1.610 1.00 92.56 96 SER A CA 1
ATOM 770 C C . SER A 1 96 ? 3.735 -2.091 -1.309 1.00 92.56 96 SER A C 1
ATOM 772 O O . SER A 1 96 ? 3.060 -1.141 -1.695 1.00 92.56 96 SER A O 1
ATOM 774 N N . LEU A 1 97 ? 4.867 -1.935 -0.607 1.00 92.06 97 LEU A N 1
ATOM 775 C CA . LEU A 1 97 ? 5.407 -0.635 -0.182 1.00 92.06 97 LEU A CA 1
ATOM 776 C C . LEU A 1 97 ? 4.461 0.194 0.715 1.00 92.06 97 LEU A C 1
ATOM 778 O O . LEU A 1 97 ? 4.582 1.412 0.781 1.00 92.06 97 LEU A O 1
ATOM 782 N N . GLN A 1 98 ? 3.563 -0.455 1.463 1.00 90.19 98 GLN A N 1
ATOM 783 C CA . GLN A 1 98 ? 2.645 0.201 2.412 1.00 90.19 98 GLN A CA 1
ATOM 784 C C . GLN A 1 98 ? 3.193 0.302 3.850 1.00 90.19 98 GLN A C 1
ATOM 786 O O . GLN A 1 98 ? 2.427 0.331 4.811 1.00 90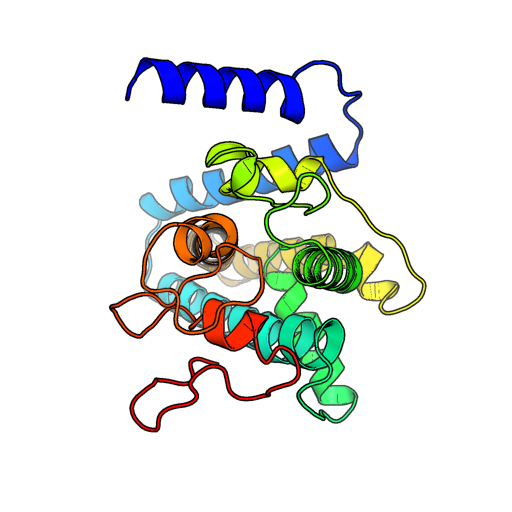.19 98 GLN A O 1
ATOM 791 N N . GLY A 1 99 ? 4.515 0.324 4.003 1.00 88.06 99 GLY A N 1
ATOM 792 C CA . GLY A 1 99 ? 5.179 0.281 5.306 1.00 88.06 99 GLY A CA 1
ATOM 793 C C . GLY A 1 99 ? 5.374 -1.139 5.836 1.00 88.06 99 GLY A C 1
ATOM 794 O O . GLY A 1 99 ? 5.095 -2.140 5.163 1.00 88.06 99 GLY A O 1
ATOM 795 N N . SER A 1 100 ? 5.913 -1.235 7.048 1.00 89.94 100 SER A N 1
ATOM 796 C CA . SER A 1 100 ? 6.180 -2.530 7.668 1.00 89.94 100 SER A CA 1
ATOM 797 C C . SER A 1 100 ? 4.893 -3.222 8.136 1.00 89.94 100 SER A C 1
ATOM 799 O O . SER A 1 100 ? 3.880 -2.557 8.376 1.00 89.94 100 SER A O 1
ATOM 801 N N . PRO A 1 101 ? 4.904 -4.557 8.353 1.00 91.56 101 PRO A N 1
ATOM 802 C CA . PRO A 1 101 ? 3.742 -5.263 8.892 1.00 91.56 101 PRO A CA 1
ATOM 803 C C . PRO A 1 101 ? 3.238 -4.660 10.202 1.00 91.56 101 PRO A C 1
ATOM 805 O O . PRO A 1 101 ? 2.045 -4.677 10.488 1.00 91.56 101 PRO A O 1
ATOM 808 N N . LEU A 1 102 ? 4.154 -4.134 11.009 1.00 87.75 102 LEU A N 1
ATOM 809 C CA . LEU A 1 102 ? 3.832 -3.526 12.280 1.00 87.75 102 LEU A CA 1
ATOM 810 C C . LEU A 1 102 ? 3.179 -2.154 12.115 1.00 87.75 102 LEU A C 1
ATOM 812 O O . LEU A 1 102 ? 2.131 -1.896 12.715 1.00 87.75 102 LEU A O 1
ATOM 816 N N . GLU A 1 103 ? 3.829 -1.266 11.369 1.00 88.12 103 GLU A N 1
ATOM 817 C CA . GLU A 1 103 ? 3.345 0.090 11.137 1.00 88.12 103 GLU A CA 1
ATOM 818 C C . GLU A 1 103 ? 1.950 0.044 10.513 1.00 88.12 103 GLU A C 1
ATOM 820 O O . GLU A 1 103 ? 1.026 0.687 11.010 1.00 88.12 103 GLU A O 1
ATOM 825 N N . TRP A 1 104 ? 1.758 -0.830 9.526 1.00 92.50 104 TRP A N 1
ATOM 826 C CA . TRP A 1 104 ? 0.463 -1.047 8.895 1.00 92.50 104 TRP A CA 1
ATOM 827 C C . TRP A 1 104 ? -0.593 -1.520 9.905 1.00 92.50 104 TRP A C 1
ATOM 829 O O . TRP A 1 104 ? -1.650 -0.910 10.044 1.00 92.50 104 TRP A O 1
ATOM 839 N N . VAL A 1 105 ? -0.304 -2.578 10.675 1.00 92.56 105 VAL A N 1
ATOM 840 C CA . VAL A 1 105 ? -1.264 -3.169 11.628 1.00 92.56 105 VAL A CA 1
ATOM 841 C C . VAL A 1 105 ? -1.626 -2.210 12.760 1.00 92.56 105 VAL A C 1
ATOM 843 O O . VAL A 1 105 ? -2.781 -2.162 13.182 1.00 92.56 105 VAL A O 1
ATOM 846 N N . SER A 1 106 ? -0.650 -1.477 13.287 1.00 89.69 106 SER A N 1
ATOM 847 C CA . SER A 1 106 ? -0.866 -0.510 14.368 1.00 89.69 106 SER A CA 1
ATOM 848 C C . SER A 1 106 ? -1.715 0.670 13.902 1.00 89.69 106 SER A C 1
ATOM 850 O O . SER A 1 106 ? -2.717 0.974 14.550 1.00 89.69 106 SER A O 1
ATOM 852 N N . THR A 1 107 ? -1.377 1.256 12.751 1.00 90.75 107 THR A N 1
ATOM 853 C CA . THR A 1 107 ? -2.146 2.332 12.113 1.00 90.75 107 THR A CA 1
ATOM 854 C C . THR A 1 107 ? -3.584 1.888 11.871 1.00 90.75 107 THR A C 1
ATOM 856 O O . THR A 1 107 ? -4.517 2.560 12.307 1.00 90.75 107 THR A O 1
ATOM 859 N N . HIS A 1 108 ? -3.767 0.700 11.283 1.00 92.94 108 HIS A N 1
ATOM 860 C CA . HIS A 1 108 ? -5.085 0.140 10.982 1.00 92.94 108 HIS A CA 1
ATOM 861 C C . HIS A 1 108 ? -5.930 -0.085 12.243 1.00 92.94 108 HIS A C 1
ATOM 863 O O . HIS A 1 108 ? -7.116 0.235 12.279 1.00 92.94 108 HIS A O 1
ATOM 869 N N . ARG A 1 109 ? -5.333 -0.611 13.320 1.00 93.06 109 ARG A N 1
ATOM 870 C CA . ARG A 1 109 ? -6.045 -0.816 14.594 1.00 93.06 109 ARG A CA 1
ATOM 871 C C . ARG A 1 109 ? -6.459 0.493 15.252 1.00 93.06 109 ARG A C 1
ATOM 873 O O . ARG A 1 109 ? -7.553 0.555 15.803 1.00 93.06 109 ARG A O 1
ATOM 880 N N . ILE A 1 110 ? -5.608 1.516 15.213 1.00 91.06 110 ILE A N 1
ATOM 881 C CA . ILE A 1 110 ? -5.950 2.831 15.767 1.00 91.06 110 ILE A CA 1
ATOM 882 C C . ILE A 1 110 ? -7.062 3.460 14.945 1.00 91.06 110 ILE A C 1
ATOM 884 O O . ILE A 1 110 ? -8.024 3.943 15.531 1.00 91.06 110 ILE A O 1
ATOM 888 N N . HIS A 1 111 ? -6.984 3.381 13.617 1.00 92.75 111 HIS A N 1
ATOM 889 C CA . HIS A 1 111 ? -8.074 3.811 12.754 1.00 92.75 111 HIS A CA 1
ATOM 890 C C . HIS A 1 111 ? -9.406 3.171 13.174 1.00 92.75 111 HIS A C 1
ATOM 892 O O . HIS A 1 111 ? -10.358 3.893 13.414 1.00 92.75 111 HIS A O 1
ATOM 898 N N . HIS A 1 112 ? -9.473 1.858 13.410 1.00 92.81 112 HIS A N 1
ATOM 899 C CA . HIS A 1 112 ? -10.713 1.238 13.902 1.00 92.81 112 HIS A CA 1
ATOM 900 C C . HIS A 1 112 ? -11.145 1.681 15.308 1.00 92.81 112 HIS A C 1
ATOM 902 O O . HIS A 1 112 ? -12.337 1.698 15.599 1.00 92.81 112 HIS A O 1
ATOM 908 N N . GLN A 1 113 ? -10.207 2.010 16.199 1.00 91.25 113 GLN A N 1
ATOM 909 C CA . GLN A 1 113 ? -10.524 2.434 17.569 1.00 91.25 113 GLN A CA 1
ATOM 910 C C . GLN A 1 113 ? -11.064 3.862 17.643 1.00 91.25 113 GLN A C 1
ATOM 912 O O . GLN A 1 113 ? -11.887 4.158 18.505 1.00 91.25 113 GLN A O 1
ATOM 917 N N . VAL A 1 114 ? -10.568 4.749 16.781 1.00 90.06 114 VAL A N 1
ATOM 918 C CA . VAL A 1 114 ? -10.871 6.185 16.817 1.00 90.06 114 VAL A CA 1
ATOM 919 C C . VAL A 1 114 ? -11.279 6.725 15.443 1.00 90.06 114 VAL A C 1
ATOM 921 O O . VAL A 1 114 ? -11.013 7.889 15.144 1.00 90.06 114 VAL A O 1
ATOM 924 N N . SER A 1 115 ? -11.909 5.886 14.615 1.00 91.19 115 SER A N 1
ATOM 925 C CA . SER A 1 115 ? -12.269 6.175 13.217 1.00 91.19 115 SER A CA 1
ATOM 926 C C . SER A 1 115 ? -12.997 7.503 13.080 1.00 91.19 115 SER A C 1
ATOM 928 O O . SER A 1 115 ? -13.845 7.841 13.905 1.00 91.19 115 SER A O 1
ATOM 930 N N . ASP A 1 116 ? -12.675 8.260 12.029 1.00 89.44 116 ASP A N 1
ATOM 931 C CA . ASP A 1 116 ? -13.325 9.539 11.712 1.00 89.44 116 ASP A CA 1
ATOM 932 C C . ASP A 1 116 ? -13.232 10.600 12.826 1.00 89.44 116 ASP A C 1
ATOM 934 O O . ASP A 1 116 ? -13.979 11.581 12.833 1.00 89.44 116 ASP A O 1
ATOM 938 N N . THR A 1 117 ? -12.273 10.459 13.745 1.00 88.75 117 THR A N 1
ATOM 939 C CA . THR A 1 117 ? -11.925 11.489 14.734 1.00 88.75 117 THR A CA 1
ATOM 940 C C . THR A 1 117 ? -10.632 12.205 14.357 1.00 88.75 117 THR A C 1
ATOM 942 O O . THR A 1 117 ? -9.920 11.826 13.426 1.00 88.75 117 THR A O 1
ATOM 945 N N . TRP A 1 118 ? -10.271 13.241 15.115 1.00 85.94 118 TRP A N 1
ATOM 946 C CA . TRP A 1 118 ? -8.956 13.863 14.988 1.00 85.94 118 TRP A CA 1
ATOM 947 C C . TRP A 1 118 ? -7.817 12.962 15.465 1.00 85.94 118 TRP A C 1
ATOM 949 O O . TRP A 1 118 ? -6.677 13.301 15.194 1.00 85.94 118 TRP A O 1
ATOM 959 N N . SER A 1 119 ? -8.067 11.846 16.144 1.00 86.12 119 SER A N 1
ATOM 960 C CA . SER A 1 119 ? -7.014 10.909 16.553 1.00 86.12 119 SER A CA 1
ATOM 961 C C . SER A 1 119 ? -6.779 9.790 15.535 1.00 86.12 119 SER A C 1
ATOM 963 O O . SER A 1 119 ? -5.786 9.077 15.654 1.00 86.12 119 SER A O 1
ATOM 965 N N . ASP A 1 120 ? -7.644 9.654 14.525 1.00 89.69 120 ASP A N 1
ATOM 966 C CA . ASP A 1 120 ? -7.470 8.693 13.435 1.00 89.69 120 ASP A CA 1
ATOM 967 C C . ASP A 1 120 ? -6.276 9.093 12.533 1.00 89.69 120 ASP A C 1
ATOM 969 O O . ASP A 1 120 ? -6.254 10.219 12.008 1.00 89.69 120 ASP A O 1
ATOM 973 N N . PRO A 1 121 ? -5.280 8.196 12.344 1.00 88.69 121 PRO A N 1
ATOM 974 C CA . PRO A 1 121 ? -4.079 8.450 11.554 1.00 88.69 121 PRO A CA 1
ATOM 975 C C . PRO A 1 121 ? -4.354 8.957 10.142 1.00 88.69 121 PRO A C 1
ATOM 977 O O . PRO A 1 121 ? -3.627 9.830 9.669 1.00 88.69 121 PRO A O 1
ATOM 980 N N . HIS A 1 122 ? -5.405 8.458 9.492 1.00 90.75 122 HIS A N 1
ATOM 981 C CA . HIS A 1 122 ? -5.773 8.801 8.117 1.00 90.75 122 HIS A CA 1
ATOM 982 C C . HIS A 1 122 ? -7.219 9.297 8.022 1.00 90.75 122 HIS A C 1
ATOM 984 O O . HIS A 1 122 ? -7.912 9.074 7.030 1.00 90.75 122 HIS A O 1
ATOM 990 N N . SER A 1 123 ? -7.642 10.033 9.053 1.00 90.38 123 SER A N 1
ATOM 991 C CA . SER A 1 123 ? -9.002 10.545 9.195 1.00 90.38 123 SER A CA 1
ATOM 992 C C . SER A 1 123 ? -9.477 11.358 7.984 1.00 90.38 123 SER A C 1
ATOM 994 O O . SER A 1 123 ? -8.860 12.378 7.641 1.00 90.38 123 SER A O 1
ATOM 996 N N . PRO A 1 124 ? -10.620 11.012 7.372 1.00 89.38 124 PRO A N 1
ATOM 997 C CA . PRO A 1 124 ? -11.179 11.765 6.255 1.00 89.38 124 PRO A CA 1
ATOM 998 C C . PRO A 1 124 ? -11.794 13.099 6.693 1.00 89.38 124 PRO A C 1
ATOM 1000 O O . PRO A 1 124 ? -12.053 13.961 5.850 1.00 89.38 124 PRO A O 1
ATOM 1003 N N . ILE A 1 125 ? -11.993 13.356 7.992 1.00 87.69 125 ILE A N 1
ATOM 1004 C CA . ILE A 1 125 ? -12.443 14.683 8.454 1.00 87.69 125 ILE A CA 1
ATOM 1005 C C . ILE A 1 125 ? -11.368 15.756 8.226 1.00 87.69 125 ILE A C 1
ATOM 1007 O O . ILE A 1 125 ? -11.702 16.922 8.018 1.00 87.69 125 ILE A O 1
ATOM 1011 N N . ARG A 1 126 ? -10.090 15.350 8.181 1.00 84.75 126 ARG A N 1
ATOM 1012 C CA . ARG A 1 126 ? -8.929 16.213 7.903 1.00 84.75 126 ARG A CA 1
ATOM 1013 C C . ARG A 1 126 ? -8.799 16.589 6.419 1.00 84.75 126 ARG A C 1
ATOM 1015 O O . ARG A 1 126 ? -7.905 17.338 6.041 1.00 84.75 126 ARG A O 1
ATOM 1022 N N . GLY A 1 127 ? -9.708 16.101 5.574 1.00 86.56 127 GLY A N 1
ATOM 1023 C CA . GLY A 1 127 ? -9.774 16.415 4.151 1.00 86.56 127 GLY A CA 1
ATOM 1024 C C . GLY A 1 127 ? -9.176 15.335 3.249 1.00 86.56 127 GLY A C 1
ATOM 1025 O O . GLY A 1 127 ? -8.479 14.419 3.693 1.00 86.56 127 GLY A O 1
ATOM 1026 N N . TYR A 1 128 ? -9.475 15.465 1.954 1.00 87.75 128 TYR A N 1
ATOM 1027 C CA . TYR A 1 128 ? -9.126 14.484 0.926 1.00 87.75 128 TYR A CA 1
ATOM 1028 C C . TYR A 1 128 ? -7.619 14.235 0.860 1.00 87.75 128 TYR A C 1
ATOM 1030 O O . TYR A 1 128 ? -7.170 13.115 1.054 1.00 87.75 128 TYR A O 1
ATOM 1038 N N . TRP A 1 129 ? -6.817 15.288 0.681 1.00 88.12 129 TRP A N 1
ATOM 1039 C CA . TRP A 1 129 ? -5.367 15.146 0.525 1.00 88.12 129 TRP A CA 1
ATOM 1040 C C . TRP A 1 129 ? -4.675 14.552 1.755 1.00 88.12 129 TRP A C 1
ATOM 1042 O O . TRP A 1 129 ? -3.710 13.802 1.606 1.00 88.12 129 TRP A O 1
ATOM 1052 N N . PHE A 1 130 ? -5.178 14.842 2.960 1.00 88.19 130 PHE A N 1
ATOM 1053 C CA . PHE A 1 130 ? -4.649 14.255 4.188 1.00 88.19 130 PHE A CA 1
ATOM 1054 C C . PHE A 1 130 ? -4.930 12.748 4.245 1.00 88.19 130 PHE A C 1
ATOM 1056 O O . PHE A 1 130 ? -3.991 11.962 4.318 1.00 88.19 130 PHE A O 1
ATOM 1063 N N . SER A 1 131 ? -6.204 12.355 4.166 1.00 89.56 131 SER A N 1
ATOM 1064 C CA . SER A 1 131 ? -6.633 10.948 4.268 1.00 89.56 131 SER A CA 1
ATOM 1065 C C . SER A 1 131 ? -6.166 10.074 3.105 1.00 89.56 131 SER A C 1
ATOM 1067 O O . SER A 1 131 ? -5.905 8.889 3.298 1.00 89.56 131 SER A O 1
ATOM 1069 N N . TYR A 1 132 ? -5.997 10.659 1.918 1.00 91.50 132 TYR A N 1
ATOM 1070 C CA . TYR A 1 132 ? -5.481 9.961 0.748 1.00 91.50 132 TYR A CA 1
ATOM 1071 C C . TYR A 1 132 ? -3.980 9.680 0.876 1.00 91.50 132 TYR A C 1
ATOM 1073 O O . TYR A 1 132 ? -3.570 8.530 0.842 1.00 91.50 132 TYR A O 1
ATOM 1081 N N . ILE A 1 133 ? -3.139 10.703 1.059 1.00 90.88 133 ILE A N 1
ATOM 1082 C CA . ILE A 1 133 ? -1.675 10.514 1.011 1.00 90.88 133 ILE A CA 1
ATOM 1083 C C . ILE A 1 133 ? -0.906 11.262 2.099 1.00 90.88 133 ILE A C 1
ATOM 1085 O O . ILE A 1 133 ? 0.173 10.834 2.480 1.00 90.88 133 ILE A O 1
ATOM 1089 N N . GLY A 1 134 ? -1.429 12.368 2.632 1.00 87.94 134 GLY A N 1
ATOM 1090 C CA . GLY A 1 134 ? -0.707 13.185 3.614 1.00 87.94 134 GLY A CA 1
ATOM 1091 C C . GLY A 1 134 ? -0.450 12.486 4.953 1.00 87.94 134 GLY A C 1
ATOM 1092 O O . GLY A 1 134 ? 0.512 12.824 5.644 1.00 87.94 134 GLY A O 1
ATOM 1093 N N . TRP A 1 135 ? -1.281 11.508 5.310 1.00 87.94 135 TRP A N 1
ATOM 1094 C CA . TRP A 1 135 ? -1.194 10.763 6.565 1.00 87.94 135 TRP A CA 1
ATOM 1095 C C . TRP A 1 135 ? 0.106 9.965 6.730 1.00 87.94 1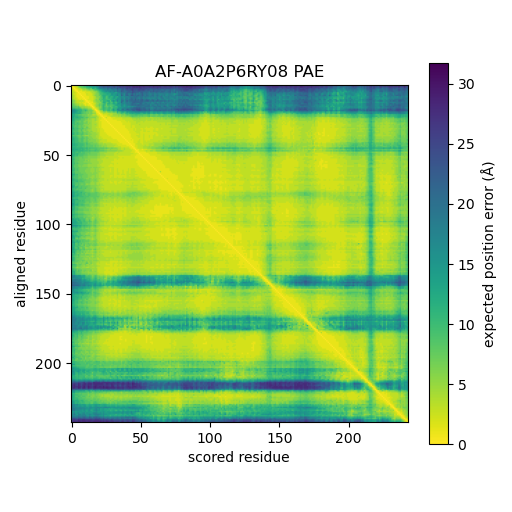35 TRP A C 1
ATOM 1097 O O . TRP A 1 135 ? 0.546 9.773 7.863 1.00 87.94 135 TRP A O 1
ATOM 1107 N N . ILE A 1 136 ? 0.766 9.581 5.629 1.00 87.75 136 ILE A N 1
ATOM 1108 C CA . ILE A 1 136 ? 2.018 8.801 5.648 1.00 87.75 136 ILE A CA 1
ATOM 1109 C C . ILE A 1 136 ? 3.160 9.515 6.385 1.00 87.75 136 ILE A C 1
ATOM 1111 O O . ILE A 1 136 ? 4.129 8.890 6.800 1.00 87.75 136 ILE A O 1
ATOM 1115 N N . PHE A 1 137 ? 3.063 10.838 6.541 1.00 82.19 137 PHE A N 1
ATOM 1116 C CA . PHE A 1 137 ? 4.054 11.642 7.253 1.00 82.19 137 PHE A CA 1
ATOM 1117 C C . PHE A 1 137 ? 3.698 11.840 8.731 1.00 82.19 137 PHE A C 1
ATOM 1119 O O . PHE A 1 137 ? 4.524 12.320 9.509 1.00 82.19 137 PHE A O 1
ATOM 1126 N N . ALA A 1 138 ? 2.460 11.555 9.133 1.00 69.88 138 ALA A N 1
ATOM 1127 C CA . ALA A 1 138 ? 1.908 11.983 10.416 1.00 69.88 138 ALA A CA 1
ATOM 1128 C C . ALA A 1 138 ? 1.960 10.907 11.507 1.00 69.88 138 ALA A C 1
ATOM 1130 O O . ALA A 1 138 ? 1.947 11.255 12.687 1.00 69.88 138 ALA A O 1
ATOM 1131 N N . TYR A 1 139 ? 2.001 9.626 11.140 1.00 69.44 139 TYR A N 1
ATOM 1132 C CA . TYR A 1 139 ? 1.871 8.524 12.088 1.00 69.44 139 TYR A CA 1
ATOM 1133 C C . TYR A 1 139 ? 2.970 7.481 11.897 1.00 69.44 139 TYR A C 1
ATOM 1135 O O . TYR A 1 139 ? 3.288 7.133 10.767 1.00 69.44 139 TYR A O 1
ATOM 1143 N N . ARG A 1 140 ? 3.546 6.995 13.006 1.00 70.44 140 ARG A N 1
ATOM 1144 C CA . ARG A 1 140 ? 4.579 5.948 13.030 1.00 70.44 140 ARG A CA 1
ATOM 1145 C C . ARG A 1 140 ? 4.437 5.092 14.282 1.00 70.44 140 ARG A C 1
ATOM 1147 O O . ARG A 1 140 ? 4.067 5.604 15.339 1.00 70.44 140 ARG A O 1
ATOM 1154 N N . SER A 1 141 ? 4.780 3.810 14.186 1.00 63.31 141 SER A N 1
ATOM 1155 C CA . SER A 1 141 ? 4.715 2.870 15.312 1.00 63.31 141 SER A CA 1
ATOM 1156 C C . SER A 1 141 ? 5.898 1.900 15.319 1.00 63.31 141 SER A C 1
ATOM 1158 O O . SER A 1 141 ? 6.414 1.559 14.259 1.00 63.31 141 SER A O 1
ATOM 1160 N N . PHE A 1 142 ? 6.320 1.447 16.508 1.00 55.84 142 PHE A N 1
ATOM 1161 C CA . PHE A 1 142 ? 7.466 0.545 16.713 1.00 55.84 142 PHE A CA 1
ATOM 1162 C C . PHE A 1 142 ? 7.147 -0.606 17.694 1.00 55.84 142 PHE A C 1
ATOM 1164 O O . PHE A 1 142 ? 6.367 -0.434 18.631 1.00 55.84 142 PHE A O 1
ATOM 1171 N N . SER A 1 143 ? 7.714 -1.804 17.467 1.00 57.44 143 SER A N 1
ATOM 1172 C CA . SER A 1 143 ? 7.427 -3.045 18.211 1.00 57.44 143 SER A CA 1
ATOM 1173 C C . SER A 1 143 ? 8.444 -4.156 17.915 1.00 57.44 143 SER A C 1
ATOM 1175 O O . SER A 1 143 ? 9.231 -4.093 16.977 1.00 57.44 143 SER A O 1
ATOM 1177 N N . TRP A 1 144 ? 8.394 -5.220 18.720 1.00 53.75 144 TRP A N 1
ATOM 1178 C CA . TRP A 1 144 ? 9.337 -6.342 18.708 1.00 53.75 144 TRP A CA 1
ATOM 1179 C C . TRP A 1 144 ? 8.937 -7.511 17.786 1.00 53.75 144 TRP A C 1
ATOM 1181 O O . TRP A 1 144 ? 9.737 -8.422 17.576 1.00 53.75 144 TRP A O 1
ATOM 1191 N N . TYR A 1 145 ? 7.721 -7.514 17.231 1.00 63.62 145 TYR A N 1
ATOM 1192 C CA . TYR A 1 145 ? 7.222 -8.562 16.326 1.00 63.62 145 TYR A CA 1
ATOM 1193 C C . TYR A 1 145 ? 7.518 -8.203 14.857 1.00 63.62 145 TYR A C 1
ATOM 1195 O O . TYR A 1 145 ? 7.438 -7.038 14.493 1.00 63.62 145 TYR A O 1
ATOM 1203 N N . TYR A 1 146 ? 7.866 -9.185 14.009 1.00 76.44 146 TYR A N 1
ATOM 1204 C CA . TYR A 1 146 ? 8.296 -8.975 12.609 1.00 76.44 146 TYR A CA 1
ATOM 1205 C C . TYR A 1 146 ? 9.546 -8.092 12.407 1.00 76.44 146 TYR A C 1
ATOM 1207 O O . TYR A 1 146 ? 9.757 -7.601 11.301 1.00 76.44 146 TYR A O 1
ATOM 1215 N N . ARG A 1 147 ? 10.430 -7.961 13.413 1.00 82.44 147 ARG A N 1
ATOM 1216 C CA . ARG A 1 147 ? 11.631 -7.094 13.348 1.00 82.44 147 ARG A CA 1
ATOM 1217 C C . ARG A 1 147 ? 12.434 -7.220 12.057 1.00 82.44 147 ARG A C 1
ATOM 1219 O O . ARG A 1 147 ? 12.870 -6.209 11.536 1.00 82.44 147 ARG A O 1
ATOM 1226 N N . PHE A 1 148 ? 12.618 -8.435 11.534 1.00 85.81 148 PHE A N 1
ATOM 1227 C CA . PHE A 1 148 ? 13.320 -8.617 10.263 1.00 85.81 148 PHE A CA 1
ATOM 1228 C C . PHE A 1 148 ? 12.670 -7.790 9.145 1.00 85.81 148 PHE A C 1
ATOM 1230 O O . PHE A 1 148 ? 13.310 -6.890 8.617 1.00 85.81 148 PHE A O 1
ATOM 1237 N N . LEU A 1 149 ? 11.381 -8.016 8.871 1.00 86.12 149 LEU A N 1
ATOM 1238 C CA . LEU A 1 149 ? 10.650 -7.282 7.836 1.00 86.12 149 LEU A CA 1
ATOM 1239 C C . LEU A 1 149 ? 10.497 -5.792 8.162 1.00 86.12 149 LEU A C 1
ATOM 1241 O O . LEU A 1 149 ? 10.463 -4.986 7.241 1.00 86.12 149 LEU A O 1
ATOM 1245 N N . ASP A 1 150 ? 10.444 -5.420 9.440 1.00 84.12 150 ASP A N 1
ATOM 1246 C CA . ASP A 1 150 ? 10.387 -4.019 9.874 1.00 84.12 150 ASP A CA 1
ATOM 1247 C C . ASP A 1 150 ? 11.599 -3.208 9.390 1.00 84.12 150 ASP A C 1
ATOM 1249 O O . ASP A 1 150 ? 11.442 -2.101 8.882 1.00 84.12 150 ASP A O 1
ATOM 1253 N N . TYR A 1 151 ? 12.796 -3.801 9.435 1.00 84.06 151 TYR A N 1
ATOM 1254 C CA . TYR A 1 151 ? 14.019 -3.152 8.953 1.00 84.06 151 TYR A CA 1
ATOM 1255 C C . TYR A 1 151 ? 14.320 -3.408 7.469 1.00 84.06 151 TYR A C 1
ATOM 1257 O O . TYR A 1 151 ? 15.044 -2.623 6.857 1.00 84.06 151 TYR A O 1
ATOM 1265 N N . THR A 1 152 ? 13.810 -4.492 6.873 1.00 88.31 152 THR A N 1
ATOM 1266 C CA . THR A 1 152 ? 14.215 -4.923 5.520 1.00 88.31 152 THR A CA 1
ATOM 1267 C C . THR A 1 152 ? 13.153 -4.750 4.435 1.00 88.31 152 THR A C 1
ATOM 1269 O O . THR A 1 152 ? 13.450 -5.028 3.272 1.00 88.31 152 THR A O 1
ATOM 1272 N N . TYR A 1 153 ? 11.932 -4.290 4.742 1.00 88.81 153 TYR A N 1
ATOM 1273 C CA . TYR A 1 153 ? 10.844 -4.246 3.749 1.00 88.81 153 TYR A CA 1
ATOM 1274 C C . TYR A 1 153 ? 11.198 -3.460 2.472 1.00 88.81 153 TYR A C 1
ATOM 1276 O O . TYR A 1 153 ? 10.931 -3.927 1.359 1.00 88.81 153 TYR A O 1
ATOM 1284 N N . LEU A 1 154 ? 11.867 -2.307 2.613 1.00 89.31 154 LEU A N 1
ATOM 1285 C CA . LEU A 1 154 ? 12.332 -1.521 1.465 1.00 89.31 154 LEU A CA 1
ATOM 1286 C C . LEU A 1 154 ? 13.391 -2.275 0.664 1.00 89.31 154 LEU A C 1
ATOM 1288 O O . LEU A 1 154 ? 13.327 -2.302 -0.563 1.00 89.31 154 LEU A O 1
ATOM 1292 N N . PHE A 1 155 ? 14.329 -2.939 1.343 1.00 91.94 155 PHE A N 1
ATOM 1293 C CA . PHE A 1 155 ? 15.371 -3.729 0.691 1.00 91.94 155 PHE A CA 1
ATOM 1294 C C . PHE A 1 155 ? 14.775 -4.849 -0.170 1.00 91.94 155 PHE A C 1
ATOM 1296 O O . PHE A 1 155 ? 15.213 -5.046 -1.303 1.00 91.94 155 PHE A O 1
ATOM 1303 N N . HIS A 1 156 ? 13.743 -5.544 0.319 1.00 92.56 156 HIS A N 1
ATOM 1304 C CA . HIS A 1 156 ? 13.053 -6.583 -0.450 1.00 92.56 156 HIS A CA 1
ATOM 1305 C C . HIS A 1 156 ? 12.382 -6.029 -1.710 1.00 92.56 156 HIS A C 1
ATOM 1307 O O . HIS A 1 156 ? 12.528 -6.612 -2.784 1.00 92.56 156 HIS A O 1
ATOM 1313 N N . SER A 1 157 ? 11.717 -4.880 -1.604 1.00 90.94 157 SER A N 1
ATOM 1314 C CA . SER A 1 157 ? 11.051 -4.240 -2.744 1.00 90.94 157 SER A CA 1
ATOM 1315 C C . SER A 1 157 ? 12.053 -3.718 -3.781 1.00 90.94 157 SER A C 1
ATOM 1317 O O . SER A 1 157 ? 11.870 -3.920 -4.982 1.00 90.94 157 SER A O 1
ATOM 1319 N N . VAL A 1 158 ? 13.162 -3.123 -3.330 1.00 90.19 158 VAL A N 1
ATOM 1320 C CA . VAL A 1 158 ? 14.261 -2.678 -4.205 1.00 90.19 158 VAL A CA 1
ATOM 1321 C C . VAL A 1 158 ? 14.949 -3.868 -4.867 1.00 90.19 158 VAL A C 1
ATOM 1323 O O . VAL A 1 158 ? 15.234 -3.820 -6.060 1.00 90.19 158 VAL A O 1
ATOM 1326 N N . THR A 1 159 ? 15.172 -4.958 -4.131 1.00 91.62 159 THR A N 1
ATOM 1327 C CA . THR A 1 159 ? 15.772 -6.183 -4.677 1.00 91.62 159 THR A CA 1
ATOM 1328 C C . THR A 1 159 ? 14.865 -6.819 -5.721 1.00 91.62 159 THR A C 1
ATOM 1330 O O . THR A 1 159 ? 15.363 -7.258 -6.756 1.00 91.62 159 THR A O 1
ATOM 1333 N N . LEU A 1 160 ? 13.546 -6.826 -5.509 1.00 90.38 160 LEU A N 1
ATOM 1334 C CA . LEU A 1 160 ? 12.588 -7.290 -6.510 1.00 90.38 160 LEU A CA 1
ATOM 1335 C C . LEU A 1 160 ? 12.659 -6.433 -7.782 1.00 90.38 160 LEU A C 1
ATOM 1337 O O . LEU A 1 160 ? 12.840 -6.978 -8.870 1.00 90.38 160 LEU A O 1
ATOM 1341 N N . ALA A 1 161 ? 12.599 -5.105 -7.648 1.00 86.94 161 ALA A N 1
ATOM 1342 C CA . ALA A 1 161 ? 12.705 -4.187 -8.784 1.00 86.94 161 ALA A CA 1
ATOM 1343 C C . ALA A 1 161 ? 14.046 -4.342 -9.522 1.00 86.94 161 ALA A C 1
ATOM 1345 O O . ALA A 1 161 ? 14.092 -4.398 -10.749 1.00 86.94 161 ALA A O 1
ATOM 1346 N N . TRP A 1 162 ? 15.153 -4.476 -8.795 1.00 87.06 162 TRP A N 1
ATOM 1347 C CA . TRP A 1 162 ? 16.467 -4.692 -9.392 1.00 87.06 162 TRP A CA 1
ATOM 1348 C C . TRP A 1 162 ? 16.553 -6.038 -10.124 1.00 87.06 162 TRP A C 1
ATOM 1350 O O . TRP A 1 162 ? 17.001 -6.087 -11.271 1.00 87.06 162 TRP A O 1
ATOM 1360 N N . SER A 1 163 ? 16.040 -7.110 -9.516 1.00 86.88 163 SER A N 1
ATOM 1361 C CA . SER A 1 163 ? 16.004 -8.450 -10.117 1.00 86.88 163 SER A CA 1
ATOM 1362 C C . SER A 1 163 ? 15.184 -8.462 -11.408 1.00 86.88 163 SER A C 1
ATOM 1364 O O . SER A 1 163 ? 15.628 -9.012 -12.414 1.00 86.88 163 SER A O 1
ATOM 1366 N N . CYS A 1 164 ? 14.034 -7.783 -11.434 1.00 84.56 164 CYS A N 1
ATOM 1367 C CA 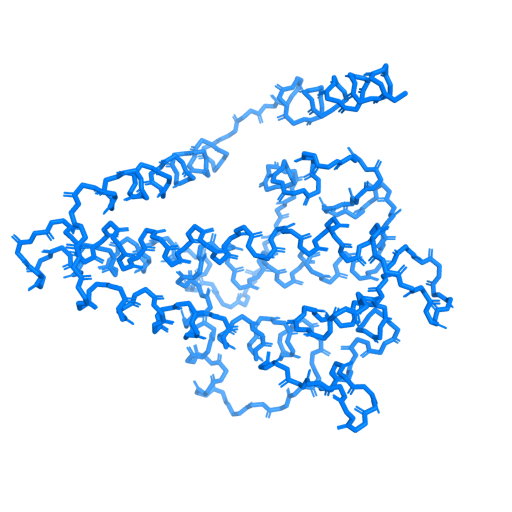. CYS A 1 164 ? 13.230 -7.599 -12.643 1.00 84.56 164 CYS A CA 1
ATOM 1368 C C . CYS A 1 164 ? 14.018 -6.909 -13.773 1.00 84.56 164 CYS A C 1
ATOM 1370 O O . CYS A 1 164 ? 13.951 -7.350 -14.929 1.00 84.56 164 CYS A O 1
ATOM 1372 N N . THR A 1 165 ? 14.814 -5.884 -13.449 1.00 81.56 165 THR A N 1
ATOM 1373 C CA . THR A 1 165 ? 15.663 -5.176 -14.425 1.00 81.56 165 THR A CA 1
ATOM 1374 C C . THR A 1 165 ? 16.713 -6.115 -15.014 1.00 81.56 165 THR A C 1
ATOM 1376 O O . THR A 1 165 ? 16.892 -6.175 -16.233 1.00 81.56 165 THR A O 1
ATOM 1379 N N . VAL A 1 166 ? 17.393 -6.879 -14.153 1.00 84.19 166 VAL A N 1
ATOM 1380 C CA . VAL A 1 166 ? 18.445 -7.820 -14.559 1.00 84.19 166 VAL A CA 1
ATOM 1381 C C . VAL A 1 166 ? 17.862 -8.940 -15.425 1.00 84.19 166 VAL A C 1
ATOM 1383 O O . VAL A 1 166 ? 18.385 -9.205 -16.509 1.00 84.19 166 VAL A O 1
ATOM 1386 N N . CYS A 1 167 ? 16.743 -9.545 -15.014 1.00 81.50 167 CYS A N 1
ATOM 1387 C CA . CYS A 1 167 ? 16.101 -10.643 -15.742 1.00 81.50 167 CYS A CA 1
ATOM 1388 C C . CYS A 1 167 ? 15.582 -10.230 -17.125 1.00 81.50 167 CYS A C 1
ATOM 1390 O O . CYS A 1 167 ? 15.721 -10.992 -18.079 1.00 81.50 167 CYS A O 1
ATOM 1392 N N . SER A 1 168 ? 15.016 -9.027 -17.271 1.00 75.06 168 SER A N 1
ATOM 1393 C CA . SER A 1 168 ? 14.582 -8.540 -18.594 1.00 75.06 168 SER A CA 1
ATOM 1394 C C . SER A 1 168 ? 15.693 -7.919 -19.430 1.00 75.06 168 SER A C 1
ATOM 1396 O O . SER A 1 168 ? 15.447 -7.573 -20.588 1.00 75.06 168 SER A O 1
ATOM 1398 N N . ARG A 1 169 ? 16.901 -7.754 -18.866 1.00 77.06 169 ARG A N 1
ATOM 1399 C CA . ARG A 1 169 ? 18.019 -7.000 -19.467 1.00 77.06 169 ARG A CA 1
ATOM 1400 C C . ARG A 1 169 ? 17.622 -5.578 -19.895 1.00 77.06 169 ARG A C 1
ATOM 1402 O O . ARG A 1 169 ? 18.267 -4.980 -20.753 1.00 77.06 169 ARG A O 1
ATOM 1409 N N . ARG A 1 170 ? 16.520 -5.059 -19.349 1.00 74.94 170 ARG A N 1
ATOM 1410 C CA . ARG A 1 170 ? 15.865 -3.795 -19.701 1.00 74.94 170 ARG A CA 1
ATOM 1411 C C . ARG A 1 170 ? 15.145 -3.275 -18.464 1.00 74.94 170 ARG A C 1
ATOM 1413 O O . ARG A 1 170 ? 14.759 -4.040 -17.594 1.00 74.94 170 ARG A O 1
ATOM 1420 N N . ILE A 1 171 ? 14.890 -1.974 -18.399 1.00 76.75 171 ILE A N 1
ATOM 1421 C CA . ILE A 1 171 ? 14.117 -1.397 -17.287 1.00 76.75 171 ILE A CA 1
ATOM 1422 C C . ILE A 1 171 ? 12.629 -1.793 -17.324 1.00 76.75 171 ILE A C 1
ATOM 1424 O O . ILE A 1 171 ? 11.898 -1.574 -16.366 1.00 76.75 171 ILE A O 1
ATOM 1428 N N . THR A 1 172 ? 12.180 -2.406 -18.420 1.00 74.44 172 THR A N 1
ATOM 1429 C CA . THR A 1 172 ? 10.773 -2.644 -18.724 1.00 74.44 172 THR A CA 1
ATOM 1430 C C . THR A 1 172 ? 10.017 -3.468 -17.678 1.00 74.44 172 THR A C 1
ATOM 1432 O O . THR A 1 172 ? 8.902 -3.096 -17.322 1.00 74.44 172 THR A O 1
ATOM 1435 N N . LEU A 1 173 ? 10.587 -4.567 -17.158 1.00 74.81 173 LEU A N 1
ATOM 1436 C CA . LEU A 1 173 ? 9.909 -5.341 -16.102 1.00 74.81 173 LEU A CA 1
ATOM 1437 C C . LEU A 1 173 ? 9.808 -4.561 -14.786 1.00 74.81 173 LEU A C 1
ATOM 1439 O O . LEU A 1 173 ? 8.907 -4.815 -13.997 1.00 74.81 173 LEU A O 1
ATOM 1443 N N . SER A 1 174 ? 10.701 -3.609 -14.549 1.00 72.62 174 SER A N 1
ATOM 1444 C CA . SER A 1 174 ? 10.747 -2.846 -13.301 1.00 72.62 174 SER A CA 1
ATOM 1445 C C . SER A 1 174 ? 9.839 -1.624 -13.354 1.00 72.62 174 SER A C 1
ATOM 1447 O O . SER A 1 174 ? 9.157 -1.324 -12.374 1.00 72.62 174 SER A O 1
ATOM 1449 N N . SER A 1 175 ? 9.770 -0.946 -14.505 1.00 75.12 175 SER A N 1
ATOM 1450 C CA . SER A 1 175 ? 8.856 0.177 -14.716 1.00 75.12 175 SER A CA 1
ATOM 1451 C C . SER A 1 175 ? 7.397 -0.282 -14.744 1.00 75.12 175 SER A C 1
ATOM 1453 O O . SER A 1 175 ? 6.603 0.156 -13.913 1.00 75.12 175 SER A O 1
ATOM 1455 N N . LEU A 1 176 ? 7.059 -1.222 -15.632 1.00 74.75 176 LEU A N 1
ATOM 1456 C CA . LEU A 1 176 ? 5.696 -1.749 -15.756 1.00 74.75 176 LEU A CA 1
ATOM 1457 C C . LEU A 1 176 ? 5.357 -2.741 -14.647 1.00 74.75 176 LEU A C 1
ATOM 1459 O O . LEU A 1 176 ? 4.303 -2.622 -14.039 1.00 74.75 176 LEU A O 1
ATOM 1463 N N . GLY A 1 177 ? 6.227 -3.709 -14.353 1.00 79.62 177 GLY A N 1
ATOM 1464 C CA . GLY A 1 177 ? 5.929 -4.755 -13.372 1.00 79.62 177 GLY A CA 1
ATOM 1465 C C . GLY A 1 177 ? 5.866 -4.198 -11.954 1.00 79.62 177 GLY A C 1
ATOM 1466 O O . GLY A 1 177 ? 4.783 -4.064 -11.393 1.00 79.62 177 GLY A O 1
ATOM 1467 N N . THR A 1 178 ? 7.015 -3.848 -11.370 1.00 84.50 178 THR A N 1
ATOM 1468 C CA . THR A 1 178 ? 7.066 -3.394 -9.968 1.00 84.50 178 THR A CA 1
ATOM 1469 C C . THR A 1 178 ? 6.525 -1.978 -9.765 1.00 84.50 178 THR A C 1
ATOM 1471 O O . THR A 1 178 ? 5.791 -1.747 -8.808 1.00 84.50 178 THR A O 1
ATOM 1474 N N . GLY A 1 179 ? 6.840 -1.038 -10.665 1.00 88.44 179 GLY A N 1
ATOM 1475 C CA . GLY A 1 179 ? 6.436 0.366 -10.548 1.00 88.44 179 GLY A CA 1
ATOM 1476 C C . GLY A 1 179 ? 4.926 0.563 -10.668 1.00 88.44 179 GLY A C 1
ATOM 1477 O O . GLY A 1 179 ? 4.300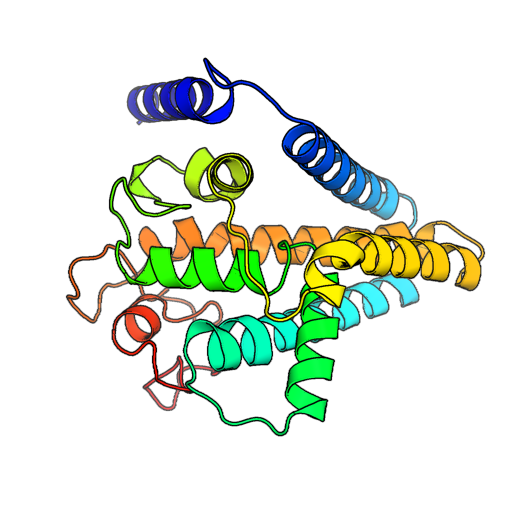 1.089 -9.746 1.00 88.44 179 GLY A O 1
ATOM 1478 N N . CYS A 1 180 ? 4.315 0.097 -11.766 1.00 90.69 180 CYS A N 1
ATOM 1479 C CA . CYS A 1 180 ? 2.863 0.211 -11.924 1.00 90.69 180 CYS A CA 1
ATOM 1480 C C . CYS A 1 180 ? 2.097 -0.622 -10.895 1.00 90.69 180 CYS A C 1
ATOM 1482 O O . CYS A 1 180 ? 1.084 -0.134 -10.404 1.00 90.69 180 CYS A O 1
ATOM 1484 N N . ALA A 1 181 ? 2.561 -1.821 -10.517 1.00 92.44 181 ALA A N 1
ATOM 1485 C CA . ALA A 1 181 ? 1.855 -2.621 -9.513 1.00 92.44 181 ALA A CA 1
ATOM 1486 C C . ALA A 1 181 ? 1.821 -1.899 -8.164 1.00 92.44 181 ALA A C 1
ATOM 1488 O O . ALA A 1 181 ? 0.747 -1.758 -7.581 1.00 92.44 181 ALA A O 1
ATOM 1489 N N . ALA A 1 182 ? 2.969 -1.379 -7.712 1.00 92.56 182 ALA A N 1
ATOM 1490 C CA . ALA A 1 182 ? 3.053 -0.607 -6.478 1.00 92.56 182 ALA A CA 1
ATOM 1491 C C . ALA A 1 182 ? 2.189 0.661 -6.540 1.00 92.56 182 ALA A C 1
ATOM 1493 O O . ALA A 1 182 ? 1.416 0.912 -5.622 1.00 92.56 182 ALA A O 1
ATOM 1494 N N . SER A 1 183 ? 2.262 1.435 -7.631 1.00 94.62 183 SER A N 1
ATOM 1495 C CA . SER A 1 183 ? 1.474 2.667 -7.788 1.00 94.62 183 SER A CA 1
ATOM 1496 C C . SER A 1 183 ? -0.033 2.403 -7.793 1.00 94.62 183 SER A C 1
ATOM 1498 O O . SER A 1 183 ? -0.764 3.022 -7.021 1.00 94.62 183 SER A O 1
ATOM 1500 N N . ILE A 1 184 ? -0.502 1.459 -8.618 1.00 93.56 184 ILE A N 1
ATOM 1501 C CA . ILE A 1 184 ? -1.925 1.106 -8.710 1.00 93.56 184 ILE A CA 1
ATOM 1502 C C . ILE A 1 184 ? -2.427 0.642 -7.347 1.00 93.56 184 ILE A C 1
ATOM 1504 O O . ILE A 1 184 ? -3.498 1.059 -6.904 1.00 93.56 184 ILE A O 1
ATOM 1508 N N . TYR A 1 185 ? -1.655 -0.205 -6.672 1.00 93.00 185 TYR A N 1
ATOM 1509 C CA . TYR A 1 185 ? -2.063 -0.759 -5.396 1.00 93.00 185 TYR A CA 1
ATOM 1510 C C . TYR A 1 185 ? -2.078 0.296 -4.280 1.00 93.00 185 TYR A C 1
ATOM 1512 O O . TYR A 1 185 ? -3.087 0.395 -3.586 1.00 93.00 185 TYR A O 1
ATOM 1520 N N . LEU A 1 186 ? -1.056 1.158 -4.181 1.00 93.44 186 LEU A N 1
ATOM 1521 C CA . LEU A 1 186 ? -1.037 2.297 -3.251 1.00 93.44 186 LEU A CA 1
ATOM 1522 C C . LEU A 1 186 ? -2.239 3.220 -3.463 1.00 93.44 186 LEU A C 1
ATOM 1524 O O . LEU A 1 186 ? -2.932 3.555 -2.511 1.00 93.44 186 LEU A O 1
ATOM 1528 N N . HIS A 1 187 ? -2.538 3.601 -4.707 1.00 94.06 187 HIS A N 1
ATOM 1529 C CA . HIS A 1 187 ? -3.706 4.437 -4.992 1.00 94.06 187 HIS A CA 1
ATOM 1530 C C . HIS A 1 187 ? -5.023 3.732 -4.658 1.00 94.06 187 HIS A C 1
ATOM 1532 O O . HIS A 1 187 ? -5.938 4.363 -4.128 1.00 94.06 187 HIS A O 1
ATOM 1538 N N . THR A 1 188 ? -5.111 2.426 -4.919 1.00 91.25 188 THR A N 1
ATOM 1539 C CA . THR A 1 188 ? -6.291 1.625 -4.575 1.00 91.25 188 THR A CA 1
ATOM 1540 C C . THR A 1 188 ? -6.522 1.637 -3.067 1.00 91.25 188 THR A C 1
ATOM 1542 O O . THR A 1 188 ? -7.623 1.970 -2.632 1.00 91.25 188 THR A O 1
ATOM 1545 N N . THR A 1 189 ? -5.504 1.349 -2.256 1.00 91.00 189 THR A N 1
ATOM 1546 C CA . THR A 1 189 ? -5.651 1.277 -0.795 1.00 91.00 189 THR A CA 1
ATOM 1547 C C . THR A 1 189 ? -5.833 2.653 -0.163 1.00 91.00 189 THR A C 1
ATOM 1549 O O . THR A 1 189 ? -6.726 2.830 0.658 1.00 91.00 189 THR A O 1
ATOM 1552 N N . PHE A 1 190 ? -5.088 3.662 -0.606 1.00 92.44 190 PHE A N 1
ATOM 1553 C CA . PHE A 1 190 ? -5.219 5.040 -0.121 1.00 92.44 190 PHE A CA 1
ATOM 1554 C C . PHE A 1 190 ? -6.586 5.646 -0.440 1.00 92.44 190 PHE A C 1
ATOM 1556 O O . PHE A 1 190 ? -7.125 6.426 0.346 1.00 92.44 190 PHE A O 1
ATOM 1563 N N . SER A 1 191 ? -7.189 5.260 -1.569 1.00 91.00 191 SER A N 1
ATOM 1564 C CA . SER A 1 191 ? -8.539 5.707 -1.910 1.00 91.00 191 SER A CA 1
ATOM 1565 C C . SER A 1 191 ? -9.593 5.215 -0.915 1.00 91.00 191 SER A C 1
ATOM 1567 O O . SER A 1 191 ? -10.561 5.937 -0.683 1.00 91.00 191 SER A O 1
ATOM 1569 N N . VAL A 1 192 ? -9.400 4.051 -0.276 1.00 87.88 192 VAL A N 1
ATOM 1570 C CA . VAL A 1 192 ? -10.355 3.480 0.694 1.00 87.88 192 VAL A CA 1
ATOM 1571 C C . VAL A 1 192 ? -10.578 4.434 1.867 1.00 87.88 192 VAL A C 1
ATOM 1573 O O . VAL A 1 192 ? -11.729 4.661 2.237 1.00 87.88 192 VAL A O 1
ATOM 1576 N N . ASN A 1 193 ? -9.513 5.069 2.368 1.00 90.00 193 ASN A N 1
ATOM 1577 C CA . ASN A 1 193 ? -9.555 6.002 3.502 1.00 90.00 193 ASN A CA 1
ATOM 1578 C C . ASN A 1 193 ? -10.521 7.175 3.284 1.00 90.00 193 ASN A C 1
ATOM 1580 O O . ASN A 1 193 ? -11.051 7.740 4.236 1.00 90.00 193 ASN A O 1
ATOM 1584 N N . TRP A 1 194 ? -10.759 7.554 2.026 1.00 88.69 194 TRP A N 1
ATOM 1585 C CA . TRP A 1 194 ? -11.674 8.634 1.675 1.00 88.69 194 TRP A CA 1
ATOM 1586 C C . TRP A 1 194 ? -12.975 8.117 1.067 1.00 88.69 194 TRP A C 1
ATOM 1588 O O . TRP A 1 194 ? -14.066 8.432 1.546 1.00 88.69 194 TRP A O 1
ATOM 1598 N N . VAL A 1 195 ? -12.876 7.318 0.003 1.00 88.50 195 VAL A N 1
ATOM 1599 C CA . VAL A 1 195 ? -14.023 6.881 -0.797 1.00 88.50 195 VAL A CA 1
ATOM 1600 C C . VAL A 1 195 ? -15.004 6.101 0.065 1.00 88.50 195 VAL A C 1
ATOM 1602 O O . VAL A 1 195 ? -16.199 6.403 0.055 1.00 88.50 195 VAL A O 1
ATOM 1605 N N . CYS A 1 196 ? -14.500 5.171 0.872 1.00 86.44 196 CYS A N 1
ATOM 1606 C CA . CYS A 1 196 ? -15.333 4.330 1.717 1.00 86.44 196 CYS A CA 1
ATOM 1607 C C . CYS A 1 196 ? -15.861 5.040 2.973 1.00 86.44 196 CYS A C 1
ATOM 1609 O O . CYS A 1 196 ? -16.671 4.452 3.677 1.00 86.44 196 CYS A O 1
ATOM 1611 N N . HIS A 1 197 ? -15.468 6.290 3.237 1.00 86.62 197 HIS A N 1
ATOM 1612 C CA . HIS A 1 197 ? -15.982 7.112 4.345 1.00 86.62 197 HIS A CA 1
ATOM 1613 C C . HIS A 1 197 ? -16.829 8.308 3.882 1.00 86.62 197 HIS A C 1
ATOM 1615 O O . HIS A 1 197 ? -17.382 9.053 4.691 1.00 86.62 197 HIS A O 1
ATOM 1621 N N . LYS A 1 198 ? -16.929 8.540 2.567 1.00 84.94 198 LYS A N 1
ATOM 1622 C CA . LYS A 1 198 ? -17.683 9.672 2.002 1.00 84.94 198 LYS A CA 1
ATOM 1623 C C . LYS A 1 198 ? -18.775 9.253 1.038 1.00 84.94 198 LYS A C 1
ATOM 1625 O O . LYS A 1 198 ? -19.816 9.907 0.998 1.00 84.94 198 LYS A O 1
ATOM 1630 N N . TRP A 1 199 ? -18.577 8.167 0.297 1.00 83.62 199 TRP A N 1
ATOM 1631 C CA . TRP A 1 199 ? -19.516 7.727 -0.728 1.00 83.62 199 TRP A CA 1
ATOM 1632 C C . TRP A 1 199 ? -20.108 6.358 -0.418 1.00 83.62 199 TRP A C 1
ATOM 1634 O O . TRP A 1 199 ? -19.416 5.427 -0.021 1.00 83.62 199 TRP A O 1
ATOM 1644 N N . GLY A 1 200 ? -21.417 6.232 -0.640 1.00 81.94 200 GLY A N 1
ATOM 1645 C CA . GLY A 1 200 ? -22.172 5.004 -0.408 1.00 81.94 200 GLY A CA 1
ATOM 1646 C C . GLY A 1 200 ? -23.234 5.151 0.679 1.00 81.94 200 GLY A C 1
ATOM 1647 O O . GLY A 1 200 ? -23.589 6.256 1.084 1.00 81.94 200 GLY A O 1
ATOM 1648 N N . LYS A 1 201 ? -23.763 4.016 1.136 1.00 80.88 201 LYS A N 1
ATOM 1649 C CA . LYS A 1 201 ? -24.816 3.939 2.154 1.00 80.88 201 LYS A CA 1
ATOM 1650 C C . LYS A 1 201 ? -24.233 3.497 3.494 1.00 80.88 201 LYS A C 1
ATOM 1652 O O . LYS A 1 201 ? -23.442 2.559 3.537 1.00 80.88 201 LYS A O 1
ATOM 1657 N N . GLN A 1 202 ? -24.649 4.140 4.578 1.00 83.25 202 GLN A N 1
ATOM 1658 C CA . GLN A 1 202 ? -24.419 3.645 5.934 1.00 83.25 202 GLN A CA 1
ATOM 1659 C C . GLN A 1 202 ? -25.562 2.692 6.292 1.00 83.25 202 GLN A C 1
ATOM 1661 O O . GLN A 1 202 ? -26.724 3.090 6.267 1.00 83.25 202 GLN A O 1
ATOM 1666 N N . VAL A 1 203 ? -25.242 1.419 6.517 1.00 84.56 203 VAL A N 1
ATOM 1667 C CA . VAL A 1 203 ? -26.207 0.372 6.894 1.00 84.56 203 VAL A CA 1
ATOM 1668 C C . VAL A 1 203 ? -26.207 0.180 8.409 1.00 84.56 203 VAL A C 1
ATOM 1670 O O . VAL A 1 203 ? -27.268 0.048 9.007 1.00 84.56 203 VAL A O 1
ATOM 1673 N N . TRP A 1 204 ? -25.022 0.221 9.013 1.00 82.62 204 TRP A N 1
ATOM 1674 C CA . TRP A 1 204 ? -24.782 0.112 10.444 1.00 82.62 204 TRP A CA 1
ATOM 1675 C C . TRP A 1 204 ? -24.394 1.475 11.008 1.00 82.62 204 TRP A C 1
ATOM 1677 O O . TRP A 1 204 ? -23.447 2.107 10.525 1.00 82.62 204 TRP A O 1
ATOM 1687 N N . ASP A 1 205 ? -25.120 1.913 12.033 1.00 85.44 205 ASP A N 1
ATOM 1688 C CA . ASP A 1 205 ? -24.758 3.087 12.817 1.00 85.44 205 ASP A CA 1
ATOM 1689 C C . ASP A 1 205 ? -23.800 2.670 13.940 1.00 85.44 205 ASP A C 1
ATOM 1691 O O . ASP A 1 205 ? -24.187 2.006 14.900 1.00 85.44 205 ASP A O 1
ATOM 1695 N N . ILE A 1 206 ? -22.524 2.997 13.755 1.00 82.56 206 ILE A N 1
ATOM 1696 C CA . ILE A 1 206 ? -21.407 2.613 14.630 1.00 82.56 206 ILE A CA 1
ATOM 1697 C C . ILE A 1 206 ? -20.591 3.838 15.072 1.00 82.56 206 ILE A C 1
ATOM 1699 O O . ILE A 1 206 ? -19.463 3.700 15.537 1.00 82.56 206 ILE A O 1
ATOM 1703 N N . GLY A 1 207 ? -21.153 5.043 14.912 1.00 81.81 207 GLY A N 1
ATOM 1704 C CA . GLY A 1 207 ? -20.528 6.306 15.319 1.00 81.81 207 GLY A CA 1
ATOM 1705 C C . GLY A 1 207 ? -19.465 6.864 14.365 1.00 81.81 207 GLY A C 1
ATOM 1706 O O . GLY A 1 207 ? -19.020 7.992 14.566 1.00 81.81 207 GLY A O 1
ATOM 1707 N N . ASP A 1 208 ? -19.094 6.129 13.314 1.00 85.81 208 ASP A N 1
ATOM 1708 C CA . ASP A 1 208 ? -18.184 6.589 12.263 1.00 85.81 208 ASP A CA 1
ATOM 1709 C C . ASP A 1 208 ? -18.919 6.913 10.942 1.00 85.81 208 ASP A C 1
ATOM 1711 O O . ASP A 1 208 ? -20.136 6.739 10.797 1.00 85.81 208 ASP A O 1
ATOM 1715 N N . GLN A 1 209 ? -18.184 7.443 9.966 1.00 84.31 209 GLN A N 1
ATOM 1716 C CA . GLN A 1 209 ? -18.668 7.781 8.629 1.00 84.31 209 GLN A CA 1
ATOM 1717 C C . GLN A 1 209 ? -18.397 6.686 7.592 1.00 84.31 209 GLN A C 1
ATOM 1719 O O . GLN A 1 209 ? -18.569 6.936 6.399 1.00 84.31 209 GLN A O 1
ATOM 1724 N N . SER A 1 210 ? -18.053 5.460 7.991 1.00 80.31 210 SER A N 1
ATOM 1725 C CA . SER A 1 210 ? -17.861 4.357 7.046 1.00 80.31 210 SER A CA 1
ATOM 1726 C C . SER A 1 210 ? -19.135 4.099 6.223 1.00 80.31 210 SER A C 1
ATOM 1728 O O . SER A 1 210 ? -20.277 4.252 6.677 1.00 80.31 210 SER A O 1
ATOM 1730 N N . ARG A 1 211 ? -18.963 3.747 4.950 1.00 77.88 211 ARG A N 1
ATOM 1731 C CA . ARG A 1 211 ? -20.031 3.547 3.964 1.00 77.88 211 ARG A CA 1
ATOM 1732 C C . ARG A 1 211 ? -19.813 2.249 3.197 1.00 77.88 211 ARG A C 1
ATOM 1734 O O . ARG A 1 211 ? -18.700 1.766 3.010 1.00 77.88 211 ARG A O 1
ATOM 1741 N N . LYS A 1 212 ? -20.912 1.674 2.725 1.00 73.75 212 LYS A N 1
ATOM 1742 C CA . LYS A 1 212 ? -20.942 0.600 1.732 1.00 73.75 212 LYS A CA 1
ATOM 1743 C C . LYS A 1 212 ? -21.174 1.219 0.353 1.00 73.75 212 LYS A C 1
ATOM 1745 O O . LYS A 1 212 ? -22.205 1.859 0.135 1.00 73.75 212 LYS A O 1
ATOM 1750 N N . LEU A 1 213 ? -20.237 1.031 -0.576 1.00 70.00 213 LEU A N 1
ATOM 1751 C CA . LEU A 1 213 ? -20.368 1.508 -1.957 1.00 70.00 213 LEU A CA 1
ATOM 1752 C C . LEU A 1 213 ? -21.468 0.734 -2.710 1.00 70.00 213 LEU A C 1
ATOM 1754 O O . LEU A 1 213 ? -21.689 -0.449 -2.457 1.00 70.00 213 LEU A O 1
ATOM 1758 N N . HIS A 1 214 ? -22.177 1.421 -3.615 1.00 56.31 214 HIS A N 1
ATOM 1759 C CA . HIS A 1 214 ? -23.323 0.875 -4.367 1.00 56.31 214 HIS A CA 1
ATOM 1760 C C . HIS A 1 214 ? -22.921 -0.154 -5.437 1.00 56.31 214 HIS A C 1
ATOM 1762 O O . HIS A 1 214 ? -23.71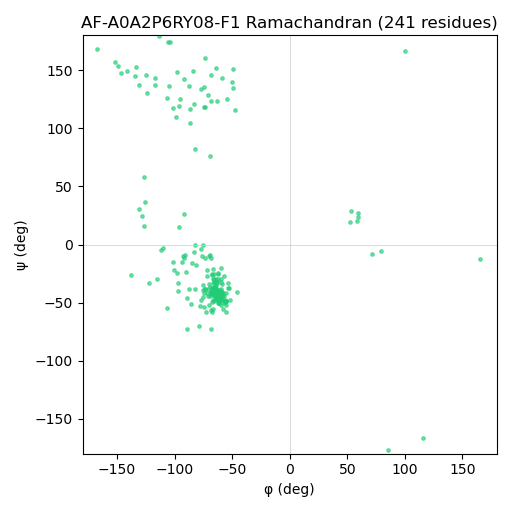8 -1.022 -5.776 1.00 56.31 214 HIS A O 1
ATOM 1768 N N . LEU A 1 215 ? -21.696 -0.056 -5.964 1.00 51.09 215 LEU A N 1
ATOM 1769 C CA . LEU A 1 215 ? -21.123 -1.009 -6.911 1.00 51.09 215 LEU A CA 1
ATOM 1770 C C . LEU A 1 215 ? -20.210 -1.963 -6.144 1.00 51.09 215 LEU A C 1
ATOM 1772 O O . LEU A 1 215 ? -19.151 -1.581 -5.648 1.00 51.09 215 LEU A O 1
ATOM 1776 N N . GLU A 1 216 ? -20.653 -3.208 -6.034 1.00 51.56 216 GLU A N 1
ATOM 1777 C CA . GLU A 1 216 ? -19.861 -4.341 -5.574 1.00 51.56 216 GLU A CA 1
ATOM 1778 C C . GLU A 1 216 ? -18.504 -4.354 -6.286 1.00 51.56 216 GLU A C 1
ATOM 1780 O O . GLU A 1 216 ? -18.471 -4.487 -7.509 1.00 51.56 216 GLU A O 1
ATOM 1785 N N . LYS A 1 217 ? -17.414 -4.170 -5.519 1.00 45.84 217 LYS A N 1
ATOM 1786 C CA . LYS A 1 217 ? -16.022 -4.608 -5.792 1.00 45.84 217 LYS A CA 1
ATOM 1787 C C . LYS A 1 217 ? -14.970 -3.941 -4.892 1.00 45.84 217 LYS A C 1
ATOM 1789 O O . LYS A 1 217 ? -13.838 -4.405 -4.845 1.00 45.84 217 LYS A O 1
ATOM 1794 N N . VAL A 1 218 ? -15.317 -2.893 -4.148 1.00 41.84 218 VAL A N 1
ATOM 1795 C CA . VAL A 1 218 ? -14.446 -2.316 -3.109 1.00 41.84 218 VAL A CA 1
ATOM 1796 C C . VAL A 1 218 ? -15.220 -2.322 -1.799 1.00 41.84 218 VAL A C 1
ATOM 1798 O O . VAL A 1 218 ? -16.403 -1.987 -1.778 1.00 41.84 218 VAL A O 1
ATOM 1801 N N . GLY A 1 219 ? -14.566 -2.846 -0.762 1.00 52.53 219 GLY A N 1
ATOM 1802 C CA . GLY A 1 219 ? -15.179 -3.501 0.387 1.00 52.53 219 GLY A CA 1
ATOM 1803 C C . GLY A 1 219 ? -16.331 -2.740 1.053 1.00 52.53 219 GLY A C 1
ATOM 1804 O O . GLY A 1 219 ? -16.364 -1.509 1.063 1.00 52.53 219 GLY A O 1
ATOM 1805 N N . PRO A 1 220 ? -17.280 -3.463 1.662 1.00 62.75 220 PRO A N 1
ATOM 1806 C CA . PRO A 1 220 ? -18.307 -2.874 2.505 1.00 62.75 220 PRO A CA 1
ATOM 1807 C C . PRO A 1 220 ? -17.648 -2.356 3.788 1.00 62.75 220 PRO A C 1
ATOM 1809 O O . PRO A 1 220 ? -17.736 -3.001 4.830 1.00 62.75 220 PRO A O 1
ATOM 1812 N N . ALA A 1 221 ? -16.960 -1.213 3.716 1.00 73.06 221 ALA A N 1
ATOM 1813 C CA . ALA A 1 221 ? -16.229 -0.646 4.845 1.00 73.06 221 ALA A CA 1
ATOM 1814 C C . ALA A 1 221 ? -17.141 -0.503 6.062 1.00 73.06 221 ALA A C 1
ATOM 1816 O O . ALA A 1 221 ? -16.747 -0.873 7.155 1.00 73.06 221 ALA A O 1
ATOM 1817 N N . ASN A 1 222 ? -18.410 -0.144 5.860 1.00 82.44 222 ASN A N 1
ATOM 1818 C CA . ASN A 1 222 ? -19.382 -0.124 6.947 1.00 82.44 222 ASN A CA 1
ATOM 1819 C C . ASN A 1 222 ? -19.678 -1.503 7.581 1.00 82.44 222 ASN A C 1
ATOM 1821 O O . ASN A 1 222 ? -19.779 -1.588 8.800 1.00 82.44 222 ASN A O 1
ATOM 1825 N N . ASN A 1 223 ? -19.740 -2.600 6.810 1.00 84.38 223 ASN A N 1
ATOM 1826 C CA . ASN A 1 223 ? -19.810 -3.950 7.400 1.00 84.38 223 ASN A CA 1
ATOM 1827 C C . ASN A 1 223 ? -18.509 -4.288 8.134 1.00 84.38 223 ASN A C 1
ATOM 1829 O O . ASN A 1 223 ? -18.535 -4.896 9.198 1.00 84.38 223 ASN A O 1
ATOM 1833 N N . HIS A 1 224 ? -17.368 -3.921 7.550 1.00 86.56 224 HIS A N 1
ATOM 1834 C CA . HIS A 1 224 ? -16.063 -4.226 8.114 1.00 86.56 224 HIS A CA 1
ATOM 1835 C C . HIS A 1 224 ? -15.820 -3.490 9.436 1.00 86.56 224 HIS A C 1
ATOM 1837 O O . HIS A 1 224 ? -15.336 -4.097 10.383 1.00 86.56 224 HIS A O 1
ATOM 1843 N N . HIS A 1 225 ? -16.186 -2.215 9.521 1.00 88.56 225 HIS A N 1
ATOM 1844 C CA . HIS A 1 225 ? -16.078 -1.427 10.741 1.00 88.56 225 HIS A CA 1
ATOM 1845 C C . HIS A 1 225 ? -17.046 -1.930 11.818 1.00 88.56 225 HIS A C 1
ATOM 1847 O O . HIS A 1 225 ? -16.658 -2.026 12.979 1.00 88.56 225 HIS A O 1
ATOM 1853 N N . ALA A 1 226 ? -18.258 -2.353 11.436 1.00 86.00 226 ALA A N 1
ATOM 1854 C CA . ALA A 1 226 ? -19.216 -2.948 12.369 1.00 86.00 226 ALA A CA 1
ATOM 1855 C C . ALA A 1 226 ? -18.776 -4.332 12.884 1.00 86.00 226 ALA A C 1
ATOM 1857 O O . ALA A 1 226 ? -18.924 -4.638 14.066 1.00 86.00 226 ALA A O 1
ATOM 1858 N N . PHE A 1 227 ? -18.201 -5.169 12.014 1.00 88.19 227 PHE A N 1
ATOM 1859 C CA . PHE A 1 227 ? -17.840 -6.558 12.311 1.00 88.19 227 PHE A CA 1
ATOM 1860 C C . PHE A 1 227 ? -16.371 -6.844 11.990 1.00 88.19 227 PHE A C 1
ATOM 1862 O O . PHE A 1 227 ? -16.040 -7.748 11.222 1.00 88.19 227 PHE A O 1
ATOM 1869 N N . GLN A 1 228 ? -15.464 -6.089 12.608 1.00 86.06 228 GLN A N 1
ATOM 1870 C CA . GLN A 1 228 ? -14.031 -6.133 12.297 1.00 86.06 228 GLN A CA 1
ATOM 1871 C C . GLN A 1 228 ? -13.373 -7.512 12.494 1.00 86.06 228 GLN A C 1
ATOM 1873 O O . GLN A 1 228 ? -12.466 -7.882 11.752 1.00 86.06 228 GLN A O 1
ATOM 1878 N N . HIS A 1 229 ? -13.882 -8.323 13.428 1.00 86.62 229 HIS A N 1
ATOM 1879 C CA . HIS A 1 229 ? -13.416 -9.694 13.671 1.00 86.62 229 HIS A CA 1
ATOM 1880 C C . HIS A 1 229 ? -14.010 -10.741 12.714 1.00 86.62 229 HIS A C 1
ATOM 1882 O O . HIS A 1 229 ? -13.662 -11.919 12.810 1.00 86.62 229 HIS A O 1
ATOM 1888 N N . SER A 1 230 ? -14.879 -10.344 11.783 1.00 84.75 230 SER A N 1
ATOM 1889 C CA . SER A 1 230 ? -15.414 -11.240 10.762 1.00 84.75 230 SER A CA 1
ATOM 1890 C C . SER A 1 230 ? -14.369 -11.527 9.684 1.00 84.75 230 SER A C 1
ATOM 1892 O O . SER A 1 230 ? -13.687 -10.630 9.182 1.00 84.75 230 SER A O 1
ATOM 1894 N N . ALA A 1 231 ? -14.246 -12.797 9.290 1.00 78.88 231 ALA A N 1
ATOM 1895 C CA . ALA A 1 231 ? -13.477 -13.172 8.102 1.00 78.88 231 ALA A CA 1
ATOM 1896 C C . ALA A 1 231 ? -14.199 -12.755 6.808 1.00 78.88 231 ALA A C 1
ATOM 1898 O O . ALA A 1 231 ? -13.572 -12.602 5.760 1.00 78.88 231 ALA A O 1
ATOM 1899 N N . GLN A 1 232 ? -15.517 -12.570 6.888 1.00 74.88 232 GLN A N 1
ATOM 1900 C CA . GLN A 1 232 ? -16.386 -12.181 5.790 1.00 74.88 232 GLN A CA 1
ATOM 1901 C C . GLN A 1 232 ? -16.594 -10.664 5.786 1.00 74.88 232 GLN A C 1
ATOM 1903 O O . GLN A 1 232 ? -17.023 -10.089 6.784 1.00 74.88 232 GLN A O 1
ATOM 1908 N N . GLN A 1 233 ? -16.311 -10.019 4.652 1.00 68.25 233 GLN A N 1
ATOM 1909 C CA . GLN A 1 233 ? -16.629 -8.602 4.448 1.00 68.25 233 GLN A CA 1
ATOM 1910 C C . GLN A 1 233 ? -18.043 -8.433 3.863 1.00 68.25 233 GLN A C 1
ATOM 1912 O O . GLN A 1 233 ? -18.831 -7.625 4.358 1.00 68.25 233 GLN A O 1
ATOM 1917 N N . GLY A 1 234 ? -18.397 -9.224 2.844 1.00 68.56 234 GLY A N 1
ATOM 1918 C CA . GLY A 1 234 ? -19.786 -9.396 2.411 1.00 68.56 234 GLY A CA 1
ATOM 1919 C C . GLY A 1 234 ? -20.559 -10.214 3.444 1.00 68.56 234 GLY A C 1
ATOM 1920 O O . GLY A 1 234 ? -20.073 -11.257 3.866 1.00 68.56 234 GLY A O 1
ATOM 1921 N N . LEU A 1 235 ? -21.713 -9.719 3.885 1.00 73.69 235 LEU A N 1
ATOM 1922 C CA . LEU A 1 235 ? -22.604 -10.435 4.807 1.00 73.69 235 LEU A CA 1
ATOM 1923 C C . LEU A 1 235 ? -23.777 -11.089 4.064 1.00 73.69 235 LEU A C 1
ATOM 1925 O O . LEU A 1 235 ? -24.354 -12.048 4.560 1.00 73.69 235 LEU A O 1
ATOM 1929 N N . GLU A 1 236 ? -24.096 -10.596 2.865 1.00 72.44 236 GLU A N 1
ATOM 1930 C CA . GLU A 1 236 ? -25.133 -11.156 1.998 1.00 72.44 236 GLU A CA 1
ATOM 1931 C C . GLU A 1 236 ? -24.522 -12.064 0.928 1.00 72.44 236 GLU A C 1
ATOM 1933 O O . GLU A 1 236 ? -23.429 -11.798 0.429 1.00 72.44 236 GLU A O 1
ATOM 1938 N N . TRP A 1 237 ? -25.257 -13.096 0.513 1.00 69.38 237 TRP A N 1
ATOM 1939 C CA . TRP A 1 237 ? -24.770 -14.126 -0.414 1.00 69.38 237 TRP A CA 1
ATOM 1940 C C . TRP A 1 237 ? -24.380 -13.604 -1.806 1.00 69.38 237 TRP A C 1
ATOM 1942 O O . TRP A 1 237 ? -23.570 -14.227 -2.488 1.00 69.38 237 TRP A O 1
ATOM 1952 N N . TRP A 1 238 ? -24.946 -12.471 -2.234 1.00 69.06 238 TRP A N 1
ATOM 1953 C CA . TRP A 1 238 ? -24.604 -11.816 -3.501 1.00 69.06 238 TRP A CA 1
ATOM 1954 C C . TRP A 1 238 ? -23.386 -10.893 -3.386 1.00 69.06 238 TRP A C 1
ATOM 1956 O O . TRP A 1 238 ? -22.800 -10.520 -4.399 1.00 69.06 238 TRP A O 1
ATOM 1966 N N . GLN A 1 239 ? -22.968 -10.524 -2.170 1.00 66.94 239 GLN A N 1
ATOM 1967 C CA . GLN A 1 239 ? -21.813 -9.654 -1.992 1.00 66.94 239 GLN A CA 1
ATOM 1968 C C . GLN A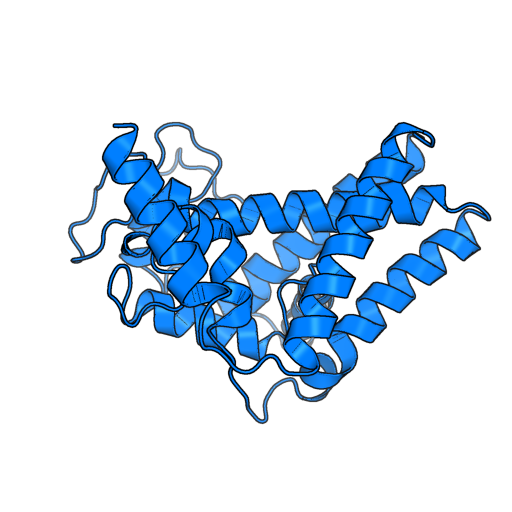 1 239 ? -20.524 -10.428 -2.256 1.00 66.94 239 GLN A C 1
ATOM 1970 O O . GLN A 1 239 ? -20.172 -11.360 -1.538 1.00 66.94 239 GLN A O 1
ATOM 1975 N N . ILE A 1 240 ? -19.773 -9.991 -3.265 1.00 59.41 240 ILE A N 1
ATOM 1976 C CA . ILE A 1 240 ? -18.497 -10.614 -3.613 1.00 59.41 240 ILE A CA 1
ATOM 1977 C C . ILE A 1 240 ? -17.502 -10.459 -2.453 1.00 59.41 240 ILE A C 1
ATOM 1979 O O . ILE A 1 240 ? -17.163 -9.349 -2.033 1.00 59.41 240 ILE A O 1
ATOM 1983 N N . HIS A 1 241 ? -16.980 -11.590 -1.984 1.00 59.78 241 HIS A N 1
ATOM 1984 C CA . HIS A 1 241 ? -15.844 -11.658 -1.072 1.00 59.78 241 HIS A CA 1
ATOM 1985 C C . HIS A 1 241 ? -14.569 -11.530 -1.900 1.00 59.78 241 HIS A C 1
ATOM 1987 O O . HIS A 1 241 ? -13.972 -12.527 -2.303 1.00 59.78 241 HIS A O 1
ATOM 1993 N N . ILE A 1 242 ? -14.175 -10.307 -2.233 1.00 48.88 242 ILE A N 1
ATOM 1994 C CA . ILE A 1 242 ? -12.871 -10.121 -2.864 1.00 48.88 242 ILE A CA 1
ATOM 1995 C C . ILE A 1 242 ? -11.835 -10.312 -1.763 1.00 48.88 242 ILE A C 1
ATOM 1997 O O . ILE A 1 242 ? -11.902 -9.619 -0.751 1.00 48.88 242 ILE A O 1
ATOM 2001 N N . LEU A 1 243 ? -10.991 -11.331 -1.975 1.00 46.84 243 LEU A N 1
ATOM 2002 C CA . LEU A 1 243 ? -9.748 -11.669 -1.272 1.00 46.84 243 LEU A CA 1
ATOM 2003 C C . LEU A 1 243 ? -9.607 -11.078 0.116 1.00 46.84 243 LEU A C 1
ATOM 2005 O O . LEU A 1 243 ? -9.286 -9.881 0.235 1.00 46.84 243 LEU A O 1
#

Mean predicted aligned error: 7.01 Å

InterPro domains:
  IPR015876 Acyl-CoA desaturase [PR00075] (22-42)
  IPR015876 Acyl-CoA desaturase [PR00075] (71-91)
  IPR015876 Acyl-CoA desaturase [PR00075] (108-137)
  IPR015876 Acyl-CoA desaturase [PTHR11351] (23-240)
  IPR015876 Acyl-CoA desaturase [cd03505] (48-240)

Solvent-accessible surface area (backbone atoms only — not comparable to full-atom values): 12651 Å² total; per-residue (Å²): 111,72,68,62,50,50,50,40,52,52,50,32,42,46,72,68,70,37,95,68,86,85,50,71,65,53,53,48,52,51,52,54,54,52,51,33,52,51,23,38,59,52,22,74,80,45,75,51,72,71,21,49,52,42,12,54,50,46,38,50,49,19,47,44,6,33,35,56,19,37,43,32,33,64,48,40,58,29,51,90,66,60,68,71,58,40,52,52,24,40,56,34,23,28,56,40,72,67,54,27,68,55,37,40,26,52,50,52,48,45,27,72,76,36,44,62,36,94,79,14,59,41,18,44,80,61,25,66,66,26,14,42,62,43,26,75,76,73,59,86,65,89,74,85,68,64,50,68,50,59,77,37,29,64,58,55,39,50,50,50,34,50,49,32,21,60,75,61,74,35,61,41,33,20,16,31,11,49,15,36,20,32,47,55,48,46,52,55,59,25,41,46,42,35,49,29,41,74,42,59,47,66,84,60,91,74,90,53,53,41,6,26,47,88,64,88,86,60,69,35,38,20,49,33,71,73,40,53,55,48,74,58,50,40,88,52,94,85,45,73,72,75,108

Foldseek 3Di:
DVVVVVVLVVLLCCVQPNPDDDDPVNVVVVVVVVVLVVLQVVLVVQDDDVLLVLLVVLLVQLVQLCVVALQQCQQQVLDDDDPVVNVSSLLSNLLLVPAHSFFSSVLVNQCLVQP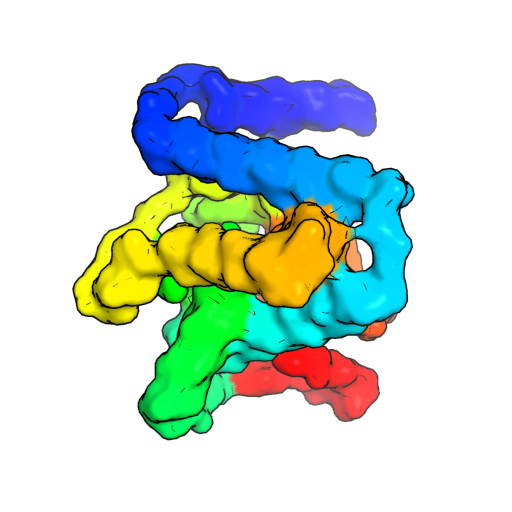LDPSRLLHCVSDDCSNLPSSVRVDGDDDDPPVVCNVCSVVSNVVVLVVLCVVVVHNNSNSRNSSSSSVVNSNLVSVCSHCQQPAADQPDDPPGSGHQHPDADRFSRNQCSVCVSHPARDPDPPRDRDD

Nearest PDB structures (foldseek):
  4zyo-assembly1_A  TM=8.512E-01  e=5.125E-08  Homo sapiens
  6wf2-assembly2_B  TM=8.320E-01  e=3.845E-07  Mus musculus

Secondary structure (DSSP, 8-state):
-HHHHHHHHHHHIIIIISSPPP-HHHHHHHHHHHHHHHHHHHHTTS--HHHHHHHHHHHHHHHHIIIIIIIIIIIS--S---HHHHHHHHHHHHTT-S--HHHHHHHHHHHHHHTTSTTSTT-GGG-HHHHHTGGGGT-----STTHHHHHHHHHHHHHHHHHHHHHHTSTHIIIIIIIHHHHHHHHHHHHHHHHHHHSSB--S-SSS---B-SSTTS--HHHHHHTTT-S-S--STTS----

Radius of gyration: 18.37 Å; Cα contacts (8 Å, |Δi|>4): 352; chains: 1; bounding box: 45×50×42 Å

pLDDT: mean 83.35, std 11.79, range [41.84, 96.31]

Organism: Rosa chinensis (NCBI:txid74649)

Sequence (243 aa):
MAADELVRVLQWRAQCLGGRKWDGIDILSIVVLLAIHCLVLLALFHFNWSAFWVTVALYYVTGVGVTLSLHRKLAHRSVKLPKWLEYSFAYCAVLSLQGSPLEWVSTHRIHHQVSDTWSDPHSPIRGYWFSYIGWIFAYRSFSWYYRFLDYTYLFHSVTLAWSCTVCSRRITLSSLGTGCAASIYLHTTFSVNWVCHKWGKQVWDIGDQSRKLHLEKVGPANNHHAFQHSAQQGLEWWQIHIL